Protein AF-L1JWF7-F1 (afdb_monomer_lite)

Foldseek 3Di:
DVVVVVVLVVVVVVLVVVVVVVVVVVVVVVVVVVVPPPPPPVVVVVVVVVVVVPDDDDDDDDDDDDDDDDDDDDDDDDDDDDDDDDDDDDDDPPPPPDPPPVPPPPPDPVVLVVVLVVLVVVCPDVVNVVVLVVLLVVLVVLLVVLVVLVVVVVVVVVVVVVVPPDCPPPPVPVVVVVSVVVNVVSLVSNLSSLVVQLSSLVSVCSSQDPVRQVVPVLSVVLNVLSVVLNVLSVVCVPPPDPSVVVSSVSSVVNSVSVVVVVVVPDPVCVVVPPPPPDDD

Organism: Guillardia theta (strain CCMP2712) (NCBI:txid905079)

Radius of gyration: 30.44 Å; chains: 1; bounding box: 76×66×96 Å

Secondary structure (DSSP, 8-state):
-HHHHHHHHHHHHHHHHHHHHHHHHHHHHHHHHHHHHTTTHHHHHHHHHHHGGGPPPPPPPPPPPPP----------------------------------TT---TTHHHHHHHHHHHHHHHTSHHHHHHHHHHHHHHHHHHHHHHHHHHHHHHHHHHHHHTTT---GGGHHHHHHHHHHHHHHHHHHHHHHHHHHHHHHHHHHHHH-HHHHTT-HHHHHHHHHHHHHHHHHHHHTT--SHHHHHHHHHHHHHHHHHHHHHHHT-TTTHHHHS------

InterPro domains:
  IPR027359 Voltage-dependent channel domain superfamily [G3DSA:1.20.120.350] (167-259)
  IPR031846 Voltage-gated hydrogen channel 1 [PTHR46480] (82-261)

Structure (mmCIF, N/CA/C/O backbone):
data_AF-L1JWF7-F1
#
_entry.id   AF-L1JWF7-F1
#
loop_
_atom_site.group_PDB
_atom_site.id
_atom_site.type_symbol
_atom_site.label_atom_id
_atom_site.label_alt_id
_atom_site.label_comp_id
_atom_site.label_asym_id
_atom_site.label_entity_id
_atom_site.label_seq_id
_atom_site.pdbx_PDB_ins_code
_atom_site.Cartn_x
_atom_site.Cartn_y
_atom_site.Cartn_z
_atom_site.occupancy
_atom_site.B_iso_or_equiv
_atom_site.auth_seq_id
_atom_site.auth_comp_id
_atom_site.auth_asym_id
_atom_site.auth_atom_id
_atom_site.pdbx_PDB_model_num
ATOM 1 N N . MET A 1 1 ? 3.263 -1.648 31.139 1.00 43.94 1 MET A N 1
ATOM 2 C CA . MET A 1 1 ? 2.833 -1.312 29.758 1.00 43.94 1 MET A CA 1
ATOM 3 C C . MET A 1 1 ? 3.264 0.076 29.246 1.00 43.94 1 MET A C 1
ATOM 5 O O . MET A 1 1 ? 3.043 0.331 28.074 1.00 43.94 1 MET A O 1
ATOM 9 N N . ARG A 1 2 ? 3.943 0.961 30.011 1.00 39.91 2 ARG A N 1
ATOM 10 C CA . ARG A 1 2 ? 4.464 2.238 29.442 1.00 39.91 2 ARG A CA 1
ATOM 11 C C . ARG A 1 2 ? 5.401 2.031 28.234 1.00 39.91 2 ARG A C 1
ATOM 13 O O . ARG A 1 2 ? 5.436 2.877 27.350 1.00 39.91 2 ARG A O 1
ATOM 20 N N . GLY A 1 3 ? 6.109 0.897 28.186 1.00 41.75 3 GLY A N 1
ATOM 21 C CA . GLY A 1 3 ? 6.955 0.508 27.057 1.00 41.75 3 GLY A CA 1
ATOM 22 C C . GLY A 1 3 ? 6.199 0.366 25.734 1.00 41.75 3 GLY A C 1
ATOM 23 O O . GLY A 1 3 ? 6.624 0.964 24.761 1.00 41.75 3 GLY A O 1
ATOM 24 N N . THR A 1 4 ? 5.058 -0.332 25.676 1.00 39.94 4 THR A N 1
ATOM 25 C CA . THR A 1 4 ? 4.381 -0.607 24.390 1.00 39.94 4 THR A CA 1
ATOM 26 C C . THR A 1 4 ? 3.810 0.650 23.737 1.00 39.94 4 THR A C 1
ATOM 28 O O . THR A 1 4 ? 3.911 0.794 22.527 1.00 39.94 4 THR A O 1
ATOM 31 N N . ALA A 1 5 ? 3.283 1.595 24.523 1.00 44.62 5 ALA A N 1
ATOM 32 C CA . ALA A 1 5 ? 2.841 2.891 24.002 1.00 44.62 5 ALA A CA 1
ATOM 33 C C . ALA A 1 5 ? 4.018 3.750 23.500 1.00 44.62 5 ALA A C 1
ATOM 35 O O . ALA A 1 5 ? 3.899 4.411 22.473 1.00 44.62 5 ALA A O 1
ATOM 36 N N . ARG A 1 6 ? 5.173 3.701 24.184 1.00 58.19 6 ARG A N 1
ATOM 37 C CA . ARG A 1 6 ? 6.406 4.351 23.712 1.00 58.19 6 ARG A CA 1
ATOM 38 C C . ARG A 1 6 ? 6.950 3.692 22.447 1.00 58.19 6 ARG A C 1
ATOM 40 O O . ARG A 1 6 ? 7.299 4.415 21.533 1.00 58.19 6 ARG A O 1
ATOM 47 N N . VAL A 1 7 ? 6.964 2.361 22.363 1.00 51.66 7 VAL A N 1
ATOM 48 C CA . VAL A 1 7 ? 7.371 1.624 21.154 1.00 51.66 7 VAL A CA 1
ATOM 49 C C . VAL A 1 7 ? 6.467 1.987 19.978 1.00 51.66 7 VAL A C 1
ATOM 51 O O . VAL A 1 7 ? 6.989 2.389 18.951 1.00 51.66 7 VAL A O 1
ATOM 54 N N . LEU A 1 8 ? 5.135 1.967 20.129 1.00 49.09 8 LEU A N 1
ATOM 55 C CA . LEU A 1 8 ? 4.234 2.347 19.031 1.00 49.09 8 LEU A CA 1
ATOM 56 C C . LEU A 1 8 ? 4.433 3.811 18.597 1.00 49.09 8 LEU A C 1
ATOM 58 O O . LEU A 1 8 ? 4.456 4.100 17.407 1.00 49.09 8 LEU A O 1
ATOM 62 N N . SER A 1 9 ? 4.622 4.724 19.558 1.00 63.91 9 SER A N 1
ATOM 63 C CA . SER A 1 9 ? 4.911 6.136 19.277 1.00 63.91 9 SER A CA 1
ATOM 64 C C . SER A 1 9 ? 6.268 6.340 18.602 1.00 63.91 9 SER A C 1
ATOM 66 O O . SER A 1 9 ? 6.383 7.217 17.756 1.00 63.91 9 SER A O 1
ATOM 68 N N . LEU A 1 10 ? 7.287 5.557 18.966 1.00 57.91 10 LEU A N 1
ATOM 69 C CA . LEU A 1 10 ? 8.616 5.606 18.358 1.00 57.91 10 LEU A CA 1
ATOM 70 C C . LEU A 1 10 ? 8.620 4.972 16.964 1.00 57.91 10 LEU A C 1
ATOM 72 O O . LEU A 1 10 ? 9.282 5.512 16.092 1.00 57.91 10 LEU A O 1
ATOM 76 N N . CYS A 1 11 ? 7.847 3.908 16.725 1.00 50.97 11 CYS A N 1
ATOM 77 C CA . CYS A 1 11 ? 7.652 3.332 15.391 1.00 50.97 11 CYS A CA 1
ATOM 78 C C . CYS A 1 11 ? 6.893 4.289 14.459 1.00 50.97 11 CYS A C 1
ATOM 80 O O . CYS A 1 11 ? 7.277 4.451 13.305 1.00 50.97 11 CYS A O 1
ATOM 82 N N . LEU A 1 12 ? 5.847 4.960 14.958 1.00 55.41 12 LEU A N 1
ATOM 83 C CA . LEU A 1 12 ? 5.154 6.013 14.211 1.00 55.41 12 LEU A CA 1
ATOM 84 C C . LEU A 1 12 ? 6.094 7.183 13.899 1.00 55.41 12 LEU A C 1
ATOM 86 O O . LEU A 1 12 ? 6.175 7.597 12.749 1.00 55.41 12 LEU A O 1
ATOM 90 N N . LEU A 1 13 ? 6.854 7.672 14.885 1.00 62.38 13 LEU A N 1
ATOM 91 C CA . LEU A 1 13 ? 7.842 8.731 14.662 1.00 62.38 13 LEU A CA 1
ATOM 92 C C . LEU A 1 13 ? 8.957 8.298 13.701 1.00 62.38 13 LEU A C 1
ATOM 94 O O . LEU A 1 13 ? 9.322 9.087 12.841 1.00 62.38 13 LEU A O 1
ATOM 98 N N . SER A 1 14 ? 9.466 7.064 13.781 1.00 58.69 14 SER A N 1
ATOM 99 C CA . SER A 1 14 ? 10.490 6.586 12.846 1.00 58.69 14 SER A CA 1
ATOM 100 C C . SER A 1 14 ? 9.952 6.456 11.423 1.00 58.69 14 SER A C 1
ATOM 102 O O . SER A 1 14 ? 10.661 6.802 10.492 1.00 58.69 14 SER A O 1
ATOM 104 N N . LEU A 1 15 ? 8.704 6.012 11.235 1.00 52.34 15 LEU A N 1
ATOM 105 C CA . LEU A 1 15 ? 8.092 5.921 9.903 1.00 52.34 15 LEU A CA 1
ATOM 106 C C . LEU A 1 15 ? 7.762 7.299 9.318 1.00 52.34 15 LEU A C 1
ATOM 108 O O . LEU A 1 15 ? 7.975 7.512 8.127 1.00 52.34 15 LEU A O 1
ATOM 112 N N . ILE A 1 16 ? 7.319 8.251 10.147 1.00 63.31 16 ILE A N 1
ATOM 113 C CA . ILE A 1 16 ? 7.159 9.657 9.747 1.00 63.31 16 ILE A CA 1
ATOM 114 C C . ILE A 1 16 ? 8.518 10.248 9.348 1.00 63.31 16 ILE A C 1
ATOM 116 O O . ILE A 1 16 ? 8.624 10.837 8.280 1.00 63.31 16 ILE A O 1
ATOM 120 N N . LEU A 1 17 ? 9.571 10.040 10.147 1.00 62.03 17 LEU A N 1
ATOM 121 C CA . LEU A 1 17 ? 10.921 10.532 9.845 1.00 62.03 17 LEU A CA 1
ATOM 122 C C . LEU A 1 17 ? 11.512 9.897 8.580 1.00 62.03 17 LEU A C 1
ATOM 124 O O . LEU A 1 17 ? 12.101 10.616 7.782 1.00 62.03 17 LEU A O 1
ATOM 128 N N . ILE A 1 18 ? 11.314 8.593 8.358 1.00 58.50 18 ILE A N 1
ATOM 129 C CA . ILE A 1 18 ? 11.706 7.920 7.108 1.00 58.50 18 ILE A CA 1
ATOM 130 C C . ILE A 1 18 ? 10.958 8.542 5.922 1.00 58.50 18 ILE A C 1
ATOM 132 O O . ILE A 1 18 ? 11.598 8.944 4.958 1.00 58.50 18 ILE A O 1
ATOM 136 N N . SER A 1 19 ? 9.633 8.707 6.025 1.00 55.38 19 SER A N 1
ATOM 137 C CA . SER A 1 19 ? 8.806 9.285 4.952 1.00 55.38 19 SER A CA 1
ATOM 138 C C . SER A 1 19 ? 9.179 10.740 4.633 1.00 55.38 19 SER A C 1
ATOM 140 O O . SER A 1 19 ? 9.199 11.131 3.467 1.00 55.38 19 SER A O 1
ATOM 142 N N . CYS A 1 20 ? 9.504 11.543 5.653 1.00 58.28 20 CYS A N 1
ATOM 143 C CA . CYS A 1 20 ? 10.007 12.906 5.476 1.00 58.28 20 CYS A CA 1
ATOM 144 C C . CYS A 1 20 ? 11.398 12.914 4.827 1.00 58.28 20 CYS A C 1
ATOM 146 O O . CYS A 1 20 ? 11.592 13.641 3.860 1.00 58.28 20 CYS A O 1
ATOM 148 N N . SER A 1 21 ? 12.326 12.072 5.295 1.00 65.31 21 SER A N 1
ATOM 149 C CA . SER A 1 21 ? 13.682 11.970 4.736 1.00 65.31 21 SER A CA 1
ATOM 150 C C . SER A 1 21 ? 13.656 11.594 3.251 1.00 65.31 21 SER A C 1
ATOM 152 O O . SER A 1 21 ? 14.343 12.222 2.451 1.00 65.31 21 SER A O 1
ATOM 154 N N . THR A 1 22 ? 12.811 10.633 2.857 1.00 53.03 22 THR A N 1
ATOM 155 C CA . THR A 1 22 ? 12.650 10.261 1.441 1.00 53.03 22 THR A CA 1
ATOM 156 C C . THR A 1 22 ? 12.000 11.369 0.611 1.00 53.03 22 THR A C 1
ATOM 158 O O . THR A 1 22 ? 12.354 11.547 -0.549 1.00 53.03 22 THR A O 1
ATOM 161 N N . ALA A 1 23 ? 11.072 12.150 1.179 1.00 56.91 23 ALA A N 1
ATOM 162 C CA . ALA A 1 23 ? 10.469 13.283 0.471 1.00 56.91 23 ALA A CA 1
ATOM 163 C C . ALA A 1 23 ? 11.475 14.429 0.237 1.00 56.91 23 ALA A C 1
ATOM 165 O O . ALA A 1 23 ? 11.420 15.099 -0.794 1.00 56.91 23 ALA A O 1
ATOM 166 N N . GLU A 1 24 ? 12.408 14.634 1.170 1.00 71.25 24 GLU A N 1
ATOM 167 C CA . GLU A 1 24 ? 13.463 15.648 1.078 1.00 71.25 24 GLU A CA 1
ATOM 168 C C . GLU A 1 24 ? 14.518 15.277 0.016 1.00 71.25 24 GLU A C 1
ATOM 170 O O . GLU A 1 24 ? 14.863 16.113 -0.823 1.00 71.25 24 GLU A O 1
ATOM 175 N N . GLU A 1 25 ? 14.933 14.004 -0.053 1.00 60.75 25 GLU A N 1
ATOM 176 C CA . GLU A 1 25 ? 15.782 13.493 -1.145 1.00 60.75 25 GLU A CA 1
ATOM 177 C C . GLU A 1 25 ? 15.099 13.588 -2.523 1.00 60.75 25 GLU A C 1
ATOM 179 O O . GLU A 1 25 ? 15.752 13.945 -3.507 1.00 60.75 25 GLU A O 1
ATOM 184 N N . VAL A 1 26 ? 13.787 13.326 -2.613 1.00 55.25 26 VAL A N 1
ATOM 185 C CA . VAL A 1 26 ? 13.028 13.435 -3.876 1.00 55.25 26 VAL A CA 1
ATOM 186 C C . VAL A 1 26 ? 12.952 14.875 -4.387 1.00 55.25 26 VAL A C 1
ATOM 188 O O . VAL A 1 26 ? 13.157 15.106 -5.581 1.00 55.25 26 VAL A O 1
ATOM 191 N N . ASN A 1 27 ? 12.732 15.853 -3.504 1.00 69.69 27 ASN A N 1
ATOM 192 C CA . ASN A 1 27 ? 12.769 17.267 -3.888 1.00 69.69 27 ASN A CA 1
ATOM 193 C C . ASN A 1 27 ? 14.155 17.668 -4.424 1.00 69.69 27 ASN A C 1
ATOM 195 O O . ASN A 1 27 ? 14.249 18.269 -5.495 1.00 69.69 27 ASN A O 1
ATOM 199 N N . HIS A 1 28 ? 15.232 17.293 -3.724 1.00 71.88 28 HIS A N 1
ATOM 200 C CA . HIS A 1 28 ? 16.592 17.628 -4.154 1.00 71.88 28 HIS A CA 1
ATOM 201 C C . HIS A 1 28 ? 17.005 16.954 -5.470 1.00 71.88 28 HIS A C 1
ATOM 203 O O . HIS A 1 28 ? 17.717 17.576 -6.260 1.00 71.88 28 HIS A O 1
ATOM 209 N N . ALA A 1 29 ? 16.544 15.730 -5.744 1.00 57.88 29 ALA A N 1
ATOM 210 C CA . ALA A 1 29 ? 16.777 15.072 -7.029 1.00 57.88 29 ALA A CA 1
ATOM 211 C C . ALA A 1 29 ? 16.065 15.799 -8.188 1.00 57.88 29 ALA A C 1
ATOM 213 O O . ALA A 1 29 ? 16.676 16.046 -9.230 1.00 57.88 29 ALA A O 1
ATOM 214 N N . SER A 1 30 ? 14.804 16.205 -7.990 1.00 62.25 30 SER A N 1
ATOM 215 C CA . SER A 1 30 ? 14.023 16.926 -9.007 1.00 62.25 30 SER A CA 1
ATOM 216 C C . SER A 1 30 ? 14.662 18.270 -9.384 1.00 62.25 30 SER A C 1
ATOM 218 O O . SER A 1 30 ? 14.802 18.584 -10.568 1.00 62.25 30 SER A O 1
ATOM 220 N N . GLU A 1 31 ? 15.121 19.036 -8.386 1.00 69.81 31 GLU A N 1
ATOM 221 C CA . GLU A 1 31 ? 15.720 20.367 -8.579 1.00 69.81 31 GLU A CA 1
ATOM 222 C C . GLU A 1 31 ? 17.103 20.335 -9.268 1.00 69.81 31 GLU A C 1
ATOM 224 O O . GLU A 1 31 ? 17.614 21.378 -9.695 1.00 69.81 31 GLU A O 1
ATOM 229 N N . GLN A 1 32 ? 17.728 19.154 -9.372 1.00 63.00 32 GLN A N 1
ATOM 230 C CA . GLN A 1 32 ? 18.953 18.939 -10.149 1.00 63.00 32 GLN A CA 1
ATOM 231 C C . GLN A 1 32 ? 18.662 18.550 -11.602 1.00 63.00 32 GLN A C 1
ATOM 233 O O . GLN A 1 32 ? 19.356 19.031 -12.494 1.00 63.00 32 GLN A O 1
ATOM 238 N N . THR A 1 33 ? 17.632 17.738 -11.867 1.00 59.31 33 THR A N 1
ATOM 239 C CA . THR A 1 33 ? 17.278 17.351 -13.246 1.00 59.31 33 THR A CA 1
ATOM 240 C C . THR A 1 33 ? 16.744 18.513 -14.086 1.00 59.31 33 THR A C 1
ATOM 242 O O . THR A 1 33 ? 17.041 18.584 -15.276 1.00 59.31 33 THR A O 1
ATOM 245 N N . GLU A 1 34 ? 16.012 19.453 -13.481 1.00 58.88 34 GLU A N 1
ATOM 246 C CA . GLU A 1 34 ? 15.436 20.605 -14.192 1.00 58.88 34 GLU A CA 1
ATOM 247 C C . GLU A 1 34 ? 16.526 21.523 -14.781 1.00 58.88 34 GLU A C 1
ATOM 249 O O . GLU A 1 34 ? 16.461 21.916 -15.942 1.00 58.88 34 GLU A O 1
ATOM 254 N N . LYS A 1 35 ? 17.608 21.768 -14.030 1.00 59.44 35 LYS A N 1
ATOM 255 C CA . LYS A 1 35 ? 18.697 22.698 -14.400 1.00 59.44 35 LYS A CA 1
ATOM 256 C C . LYS A 1 35 ? 19.653 22.184 -15.488 1.00 59.44 35 LYS A C 1
ATOM 258 O O . LYS A 1 35 ? 20.620 22.872 -15.812 1.00 59.44 35 LYS A O 1
ATOM 263 N N . VAL A 1 36 ? 19.423 20.986 -16.028 1.00 57.00 36 VAL A N 1
ATOM 264 C CA . VAL A 1 36 ? 20.292 20.339 -17.033 1.00 57.00 36 VAL A CA 1
ATOM 265 C C . VAL A 1 36 ? 19.612 20.223 -18.409 1.00 57.00 36 VAL A C 1
ATOM 267 O O . VAL A 1 36 ? 20.297 20.018 -19.409 1.00 57.00 36 VAL A O 1
ATOM 270 N N . ALA A 1 37 ? 18.287 20.389 -18.494 1.00 53.47 37 ALA A N 1
ATOM 271 C CA . ALA A 1 37 ? 17.521 20.100 -19.710 1.00 53.47 37 ALA A CA 1
ATOM 272 C C . ALA A 1 37 ? 17.653 21.159 -20.829 1.00 53.47 37 ALA A C 1
ATOM 274 O O . ALA A 1 37 ? 17.759 20.800 -22.005 1.00 53.47 37 ALA A O 1
ATOM 275 N N . ASP A 1 38 ? 17.664 22.450 -20.480 1.00 52.62 38 ASP A N 1
ATOM 276 C CA . ASP A 1 38 ? 17.443 23.547 -21.439 1.00 52.62 38 ASP A CA 1
ATOM 277 C C . ASP A 1 38 ? 18.443 23.679 -22.617 1.00 52.62 38 ASP A C 1
ATOM 279 O O . ASP A 1 38 ? 17.990 23.930 -23.735 1.00 52.62 38 ASP A O 1
ATOM 283 N N . PRO A 1 39 ? 19.778 23.518 -22.470 1.00 55.38 39 PRO A N 1
ATOM 284 C CA . PRO A 1 39 ? 20.716 23.885 -23.543 1.00 55.38 39 PRO A CA 1
ATOM 285 C C . PRO A 1 39 ? 20.895 22.819 -24.641 1.00 55.38 39 PRO A C 1
ATOM 287 O O . PRO A 1 39 ? 21.552 23.078 -25.653 1.00 55.38 39 PRO A O 1
ATOM 290 N N . VAL A 1 40 ? 20.368 21.603 -24.453 1.00 54.81 40 VAL A N 1
ATOM 291 C CA . VAL A 1 40 ? 20.637 20.468 -25.359 1.00 54.81 40 VAL A CA 1
ATOM 292 C C . VAL A 1 40 ? 19.625 20.396 -26.506 1.00 54.81 40 VAL A C 1
ATOM 294 O O . VAL A 1 40 ? 19.990 20.067 -27.636 1.00 54.81 40 VAL A O 1
ATOM 297 N N . HIS A 1 41 ? 18.357 20.723 -26.242 1.00 53.69 41 HIS A N 1
ATOM 298 C CA . HIS A 1 41 ? 17.255 20.356 -27.135 1.00 53.69 41 HIS A CA 1
ATOM 299 C C . HIS A 1 41 ? 17.222 21.140 -28.465 1.00 53.69 41 HIS A C 1
ATOM 301 O O . HIS A 1 41 ? 16.721 20.620 -29.463 1.00 53.69 41 HIS A O 1
ATOM 307 N N . GLU A 1 42 ? 17.786 22.353 -28.511 1.00 55.31 42 GLU A N 1
ATOM 308 C CA . GLU A 1 42 ? 17.820 23.196 -29.722 1.00 55.31 42 GLU A CA 1
ATOM 309 C C . GLU A 1 42 ? 18.866 22.723 -30.754 1.00 55.31 42 GLU A C 1
ATOM 311 O O . GLU A 1 42 ? 18.657 22.840 -31.963 1.00 55.31 42 GLU A O 1
ATOM 316 N N . ASN A 1 43 ? 19.982 22.137 -30.303 1.00 56.22 43 ASN A N 1
ATOM 317 C CA . ASN A 1 43 ? 21.081 21.737 -31.190 1.00 56.22 43 ASN A CA 1
ATOM 318 C C . ASN A 1 43 ? 20.827 20.409 -31.924 1.00 56.22 43 ASN A C 1
ATOM 320 O O . ASN A 1 43 ? 21.337 20.217 -33.026 1.00 56.22 43 ASN A O 1
ATOM 324 N N . VAL A 1 44 ? 20.034 19.499 -31.345 1.00 58.12 44 VAL A N 1
ATOM 325 C CA . VAL A 1 44 ? 19.757 18.179 -31.947 1.00 58.12 44 VAL A CA 1
ATOM 326 C C . VAL A 1 44 ? 18.865 18.305 -33.186 1.00 58.12 44 VAL A C 1
ATOM 328 O O . VAL A 1 44 ? 19.201 17.765 -34.239 1.00 58.12 44 VAL A O 1
ATOM 331 N N . VAL A 1 45 ? 17.779 19.085 -33.090 1.00 59.03 45 VAL A N 1
ATOM 332 C CA . VAL A 1 45 ? 16.800 19.284 -34.180 1.00 59.03 45 VAL A CA 1
ATOM 333 C C . VAL A 1 45 ? 17.480 19.785 -35.460 1.00 59.03 45 VAL A C 1
ATOM 335 O O . VAL A 1 45 ? 17.171 19.326 -36.558 1.00 59.03 45 VAL A O 1
ATOM 338 N N . ARG A 1 46 ? 18.474 20.671 -35.316 1.00 58.34 46 ARG A N 1
ATOM 339 C CA . ARG A 1 46 ? 19.199 21.290 -36.434 1.00 58.34 46 ARG A CA 1
ATOM 340 C C . ARG A 1 46 ? 20.056 20.315 -37.252 1.00 58.34 46 ARG A C 1
ATOM 342 O O . ARG A 1 46 ? 20.384 20.631 -38.390 1.00 58.34 46 ARG A O 1
ATOM 349 N N . HIS A 1 47 ? 20.422 19.155 -36.697 1.00 57.91 47 HIS A N 1
ATOM 350 C CA . HIS A 1 47 ? 21.270 18.161 -37.369 1.00 57.91 47 HIS A CA 1
ATOM 351 C C . HIS A 1 47 ? 20.511 16.964 -37.963 1.00 57.91 47 HIS A C 1
ATOM 353 O O . HIS A 1 47 ? 21.090 16.238 -38.774 1.00 57.91 47 HIS A O 1
ATOM 359 N N . GLU A 1 48 ? 19.238 16.741 -37.617 1.00 57.81 48 GLU A N 1
ATOM 360 C CA . GLU A 1 48 ? 18.420 15.744 -38.326 1.00 57.81 48 GLU A CA 1
ATOM 361 C C . GLU A 1 48 ? 17.958 16.255 -39.695 1.00 57.81 48 GLU A C 1
ATOM 363 O O . GLU A 1 48 ? 18.050 15.518 -40.677 1.00 57.81 48 GLU A O 1
ATOM 368 N N . GLU A 1 49 ? 17.552 17.526 -39.797 1.00 59.25 49 GLU A N 1
ATOM 369 C CA . GLU A 1 49 ? 17.050 18.120 -41.047 1.00 59.25 49 GLU A CA 1
ATOM 370 C C . GLU A 1 49 ? 18.089 18.061 -42.189 1.00 59.25 49 GLU A C 1
ATOM 372 O O . GLU A 1 49 ? 17.754 17.760 -43.336 1.00 59.25 49 GLU A O 1
ATOM 377 N N . GLU A 1 50 ? 19.374 18.236 -41.864 1.00 59.81 50 GLU A N 1
ATOM 378 C CA . GLU A 1 50 ? 20.491 18.152 -42.817 1.00 59.81 50 GLU A CA 1
ATOM 379 C C . GLU A 1 50 ? 20.759 16.712 -43.310 1.00 59.81 50 GLU A C 1
ATOM 381 O O . GLU A 1 50 ? 21.193 16.506 -44.446 1.00 59.81 50 GLU A O 1
ATOM 386 N N . ARG A 1 51 ? 20.457 15.684 -42.499 1.00 57.06 51 ARG A N 1
ATOM 387 C CA . ARG A 1 51 ? 20.680 14.271 -42.866 1.00 57.06 51 ARG A CA 1
ATOM 388 C C . ARG A 1 51 ? 19.638 13.721 -43.835 1.00 57.06 51 ARG A C 1
ATOM 390 O O . ARG A 1 51 ? 19.973 12.851 -44.640 1.00 57.06 51 ARG A O 1
ATOM 397 N N . VAL A 1 52 ? 18.406 14.234 -43.801 1.00 60.06 52 VAL A N 1
ATOM 398 C CA . VAL A 1 52 ? 17.308 13.775 -44.675 1.00 60.06 52 VAL A CA 1
ATOM 399 C C . VAL A 1 52 ? 17.633 13.977 -46.165 1.00 60.06 52 VAL A C 1
ATOM 401 O O . VAL A 1 52 ? 17.166 13.212 -47.006 1.00 60.06 52 VAL A O 1
ATOM 404 N N . GLN A 1 53 ? 18.485 14.948 -46.513 1.00 60.31 53 GLN A N 1
ATOM 405 C CA . GLN A 1 53 ? 18.823 15.265 -47.908 1.00 60.31 53 GLN A CA 1
ATOM 406 C C . GLN A 1 53 ? 19.942 14.400 -48.525 1.00 60.31 53 GLN A C 1
ATOM 408 O O . GLN A 1 53 ? 20.199 14.528 -49.720 1.00 60.31 53 GLN A O 1
ATOM 413 N N . GLN A 1 54 ? 20.607 13.521 -47.760 1.00 62.59 54 GLN A N 1
ATOM 414 C CA . GLN A 1 54 ? 21.760 12.735 -48.247 1.00 62.59 54 GLN A CA 1
ATOM 415 C C . GLN A 1 54 ? 21.562 11.208 -48.222 1.00 62.59 54 GLN A C 1
ATOM 417 O O . GLN A 1 54 ? 22.519 10.461 -48.424 1.00 62.59 54 GLN A O 1
ATOM 422 N N . GLN A 1 55 ? 20.345 10.710 -47.985 1.00 61.59 55 GLN A N 1
ATOM 423 C CA . GLN A 1 55 ? 20.112 9.267 -47.897 1.00 61.59 55 GLN A CA 1
ATOM 424 C C . GLN A 1 55 ? 20.068 8.606 -49.298 1.00 61.59 55 GLN A C 1
ATOM 426 O O . GLN A 1 55 ? 19.195 8.943 -50.101 1.00 61.59 55 GLN A O 1
ATOM 431 N N . PRO A 1 56 ? 20.979 7.662 -49.624 1.00 75.44 56 PRO A N 1
ATOM 432 C CA . PRO A 1 56 ? 20.961 6.955 -50.906 1.00 75.44 56 PRO A CA 1
ATOM 433 C C . PRO A 1 56 ? 19.763 5.990 -51.004 1.00 75.44 56 PRO A C 1
ATOM 435 O O . PRO A 1 56 ? 19.224 5.575 -49.973 1.00 75.44 56 PRO A O 1
ATOM 438 N N . PRO A 1 57 ? 19.346 5.593 -52.225 1.00 78.06 57 PRO A N 1
ATOM 439 C CA . PRO A 1 57 ? 18.206 4.698 -52.413 1.00 78.06 57 PRO A CA 1
ATOM 440 C C . PRO A 1 57 ? 18.424 3.339 -51.718 1.00 78.06 57 PRO A C 1
ATOM 442 O O . PRO A 1 57 ? 19.541 2.813 -51.739 1.00 78.06 57 PRO A O 1
ATOM 445 N N . PRO A 1 58 ? 17.374 2.749 -51.114 1.00 77.75 58 PRO A N 1
ATOM 446 C CA . PRO A 1 58 ? 17.500 1.510 -50.357 1.00 77.75 58 PRO A CA 1
ATOM 447 C C . PRO A 1 58 ? 17.879 0.323 -51.263 1.00 77.75 58 PRO A C 1
ATOM 449 O O . PRO A 1 58 ? 17.375 0.222 -52.387 1.00 77.75 58 PRO A O 1
ATOM 452 N N . PRO A 1 59 ? 18.738 -0.602 -50.791 1.00 78.94 59 PRO A N 1
ATOM 453 C CA . PRO A 1 59 ? 19.094 -1.801 -51.542 1.00 78.94 59 PRO A CA 1
ATOM 454 C C . PRO A 1 59 ? 17.895 -2.761 -51.682 1.00 78.94 59 PRO A C 1
ATOM 456 O O . PRO A 1 59 ? 16.995 -2.754 -50.837 1.00 78.94 59 PRO A O 1
ATOM 459 N N . PRO A 1 60 ? 17.874 -3.618 -52.722 1.00 79.69 60 PRO A N 1
ATOM 460 C CA . PRO A 1 60 ? 16.817 -4.609 -52.904 1.00 79.69 60 PRO A CA 1
ATOM 461 C C . PRO A 1 60 ? 16.798 -5.641 -51.757 1.00 79.69 60 PRO A C 1
ATOM 463 O O . PRO A 1 60 ? 17.852 -5.959 -51.199 1.00 79.69 60 PRO A O 1
ATOM 466 N N . PRO A 1 61 ? 15.620 -6.191 -51.406 1.00 76.00 61 PRO A N 1
ATOM 467 C CA . PRO A 1 61 ? 15.483 -7.113 -50.282 1.00 76.00 61 PRO A CA 1
ATOM 468 C C . PRO A 1 61 ? 16.208 -8.450 -50.539 1.00 76.00 61 PRO A C 1
ATOM 470 O O . PRO A 1 61 ? 16.130 -8.982 -51.650 1.00 76.00 61 PRO A O 1
ATOM 473 N N . PRO A 1 62 ? 16.883 -9.030 -49.527 1.00 73.69 62 PRO A N 1
ATOM 474 C CA . PRO A 1 62 ? 17.539 -10.327 -49.655 1.00 73.69 62 PRO A CA 1
ATOM 475 C C . PRO A 1 62 ? 16.526 -11.481 -49.717 1.00 73.69 62 PRO A C 1
ATOM 477 O O . PRO A 1 62 ? 15.489 -11.462 -49.053 1.00 73.69 62 PRO A O 1
ATOM 480 N N . SER A 1 63 ? 16.856 -12.515 -50.493 1.00 70.12 63 SER A N 1
ATOM 481 C CA . SER A 1 63 ? 16.047 -13.733 -50.630 1.00 70.12 63 SER A CA 1
ATOM 482 C C . SER A 1 63 ? 15.915 -14.504 -49.303 1.00 70.12 63 SER A C 1
ATOM 484 O O . SER A 1 63 ? 16.880 -14.557 -48.536 1.00 70.12 63 SER A O 1
ATOM 486 N N . PRO A 1 64 ? 14.767 -15.158 -49.033 1.00 65.50 64 PRO A N 1
ATOM 487 C CA . PRO A 1 64 ? 14.561 -15.906 -47.795 1.00 65.50 64 PRO A CA 1
ATOM 488 C C . PRO A 1 64 ? 15.457 -17.161 -47.719 1.00 65.50 64 PRO A C 1
ATOM 490 O O . PRO A 1 64 ? 15.590 -17.874 -48.718 1.00 65.50 64 PRO A O 1
ATOM 493 N N . PRO A 1 65 ? 16.050 -17.472 -46.550 1.00 64.62 65 PRO A N 1
ATOM 494 C CA . PRO A 1 65 ? 16.842 -18.684 -46.358 1.00 64.62 65 PRO A CA 1
ATOM 495 C C . PRO A 1 65 ? 15.964 -19.945 -46.296 1.00 64.62 65 PRO A C 1
ATOM 497 O O . PRO A 1 65 ? 14.826 -19.918 -45.827 1.00 64.62 65 PRO A O 1
ATOM 500 N N . VAL A 1 66 ? 16.521 -21.070 -46.747 1.00 6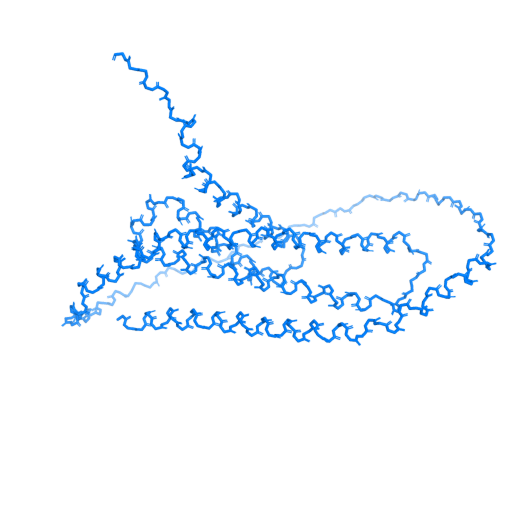0.41 66 VAL A N 1
ATOM 501 C CA . VAL A 1 66 ? 15.869 -22.389 -46.714 1.00 60.41 66 VAL A CA 1
ATOM 502 C C . VAL A 1 66 ? 15.825 -22.925 -45.279 1.00 60.41 66 VAL A C 1
ATOM 504 O O . VAL A 1 66 ? 16.810 -22.838 -44.550 1.00 60.41 66 VAL A O 1
ATOM 507 N N . ALA A 1 67 ? 14.693 -23.506 -44.877 1.00 49.38 67 ALA A N 1
ATOM 508 C CA . ALA A 1 67 ? 14.526 -24.097 -43.552 1.00 49.38 67 ALA A CA 1
ATOM 509 C C . ALA A 1 67 ? 15.227 -25.467 -43.442 1.00 49.38 67 ALA A C 1
ATOM 511 O O . ALA A 1 67 ? 14.837 -26.421 -44.117 1.00 49.38 67 ALA A O 1
ATOM 512 N N . GLU A 1 68 ? 16.217 -25.584 -42.553 1.00 51.94 68 GLU A N 1
ATOM 513 C CA . GLU A 1 68 ? 16.815 -26.867 -42.163 1.00 51.94 68 GLU A CA 1
ATOM 514 C C . GLU A 1 68 ? 16.084 -27.426 -40.930 1.00 51.94 68 GLU A C 1
ATOM 516 O O . GLU A 1 68 ? 16.108 -26.834 -39.850 1.00 51.94 68 GLU A O 1
ATOM 521 N N . ALA A 1 69 ? 15.400 -28.562 -41.088 1.00 53.62 69 ALA A N 1
ATOM 522 C CA . ALA A 1 69 ? 14.656 -29.209 -40.008 1.00 53.62 69 ALA A CA 1
ATOM 523 C C . ALA A 1 69 ? 15.559 -30.135 -39.176 1.00 53.62 69 ALA A C 1
ATOM 525 O O . ALA A 1 69 ? 16.320 -30.927 -39.735 1.00 53.62 69 ALA A O 1
ATOM 526 N N . LYS A 1 70 ? 15.440 -30.093 -37.839 1.00 49.56 70 LYS A N 1
ATOM 527 C CA . LYS A 1 70 ? 16.182 -30.996 -36.946 1.00 49.56 70 LYS A CA 1
ATOM 528 C C . LYS A 1 70 ? 15.385 -31.387 -35.700 1.00 49.56 70 LYS A C 1
ATOM 530 O O . LYS A 1 70 ? 14.901 -30.537 -34.963 1.00 49.56 70 LYS A O 1
ATOM 535 N N . GLU A 1 71 ? 15.282 -32.693 -35.483 1.00 47.12 71 GLU A N 1
ATOM 536 C CA . GLU A 1 71 ? 14.478 -33.375 -34.457 1.00 47.12 71 GLU A CA 1
ATOM 537 C C . GLU A 1 71 ? 15.224 -34.683 -34.045 1.00 47.12 71 GLU A C 1
ATOM 539 O O . GLU A 1 71 ? 16.311 -34.936 -34.574 1.00 47.12 71 GLU A O 1
ATOM 544 N N . PRO A 1 72 ? 14.683 -35.571 -33.187 1.00 66.25 72 PRO A N 1
ATOM 545 C CA . PRO A 1 72 ? 14.565 -35.487 -31.723 1.00 66.25 72 PRO A CA 1
ATOM 546 C C . PRO A 1 72 ? 15.525 -36.435 -30.952 1.00 66.25 72 PRO A C 1
ATOM 548 O O . PRO A 1 72 ? 15.971 -37.440 -31.498 1.00 66.25 72 PRO A O 1
ATOM 551 N N . ALA A 1 73 ? 15.741 -36.195 -29.642 1.00 41.38 73 ALA A N 1
ATOM 552 C CA . ALA A 1 73 ? 16.111 -37.181 -28.587 1.00 41.38 73 ALA A CA 1
ATOM 553 C C . ALA A 1 73 ? 16.457 -36.474 -27.246 1.00 41.38 73 ALA A C 1
ATOM 555 O O . ALA A 1 73 ? 16.849 -35.314 -27.280 1.00 41.38 73 ALA A O 1
ATOM 556 N N . ARG A 1 74 ? 16.469 -37.087 -26.043 1.00 40.25 74 ARG A N 1
ATOM 557 C CA . ARG A 1 74 ? 15.713 -38.205 -25.411 1.00 40.25 74 ARG A CA 1
ATOM 558 C C . ARG A 1 74 ? 16.066 -38.217 -23.884 1.00 40.25 74 ARG A C 1
ATOM 560 O O . ARG A 1 74 ? 17.227 -37.977 -23.570 1.00 40.25 74 ARG A O 1
ATOM 567 N N . PRO A 1 75 ? 15.134 -38.492 -22.940 1.00 61.06 75 PRO A N 1
ATOM 568 C CA . PRO A 1 75 ? 15.399 -38.632 -21.481 1.00 61.06 75 PRO A CA 1
ATOM 569 C C . PRO A 1 75 ? 15.896 -40.061 -21.103 1.00 61.06 75 PRO A C 1
ATOM 571 O O . PRO A 1 75 ? 16.070 -40.861 -22.028 1.00 61.06 75 PRO A O 1
ATOM 574 N N . PRO A 1 76 ? 16.062 -40.480 -19.813 1.00 62.09 76 PRO A N 1
ATOM 575 C CA . PRO A 1 76 ? 15.881 -39.803 -18.511 1.00 62.09 76 PRO A CA 1
ATOM 576 C C . PRO A 1 76 ? 17.249 -39.592 -17.789 1.00 62.09 76 PRO A C 1
ATOM 578 O O . PRO A 1 76 ? 18.036 -38.901 -18.434 1.00 62.09 76 PRO A O 1
ATOM 581 N N . PRO A 1 77 ? 17.632 -40.066 -16.561 1.00 51.44 77 PRO A N 1
ATOM 582 C CA . PRO A 1 77 ? 17.056 -41.028 -15.591 1.00 51.44 77 PRO A CA 1
ATOM 583 C C . PRO A 1 77 ? 16.394 -40.373 -14.340 1.00 51.44 77 PRO A C 1
ATOM 585 O O . PRO A 1 77 ? 16.097 -39.184 -14.333 1.00 51.44 77 PRO A O 1
ATOM 588 N N . GLN A 1 78 ? 16.159 -41.160 -13.276 1.00 45.88 78 GLN A N 1
ATOM 589 C CA . GLN A 1 78 ? 15.724 -40.747 -11.923 1.00 45.88 78 GLN A CA 1
ATOM 590 C C . GLN A 1 78 ? 16.871 -40.915 -10.899 1.00 45.88 78 GLN A C 1
ATOM 592 O O . GLN A 1 78 ? 17.758 -41.740 -11.115 1.00 45.88 78 GLN A O 1
ATOM 597 N N . GLN A 1 79 ? 16.793 -40.268 -9.726 1.00 46.38 79 GLN A N 1
ATOM 598 C CA . GLN A 1 79 ? 17.427 -40.777 -8.495 1.00 46.38 79 GLN A CA 1
ATOM 599 C C . GLN A 1 79 ? 16.503 -40.631 -7.280 1.00 46.38 79 GLN A C 1
ATOM 601 O O . GLN A 1 79 ? 15.851 -39.606 -7.104 1.00 46.38 79 GLN A O 1
ATOM 606 N N . ALA A 1 80 ? 16.488 -41.656 -6.424 1.00 47.31 80 ALA A N 1
ATOM 607 C CA . ALA A 1 80 ? 15.749 -41.684 -5.165 1.00 47.31 80 ALA A CA 1
ATOM 608 C C . ALA A 1 80 ? 16.680 -42.024 -3.989 1.00 47.31 80 ALA A C 1
ATOM 610 O O . ALA A 1 80 ? 17.509 -42.927 -4.095 1.00 47.31 80 ALA A O 1
ATOM 611 N N . LYS A 1 81 ? 16.502 -41.312 -2.870 1.00 50.56 81 LYS A N 1
ATOM 612 C CA . LYS A 1 81 ? 16.962 -41.583 -1.489 1.00 50.56 81 LYS A CA 1
ATOM 613 C C . LYS A 1 81 ? 16.107 -40.660 -0.601 1.00 50.56 81 LYS A C 1
ATOM 615 O O . LYS A 1 81 ? 16.025 -39.482 -0.919 1.00 50.56 81 LYS A O 1
ATOM 620 N N . GLN A 1 82 ? 15.290 -41.096 0.363 1.00 43.81 82 GLN A N 1
ATOM 621 C CA . GLN A 1 82 ? 15.468 -42.042 1.483 1.00 43.81 82 GLN A CA 1
ATOM 622 C C . GLN A 1 82 ? 16.523 -41.624 2.519 1.00 43.81 82 GLN A C 1
ATOM 624 O O . GLN A 1 82 ? 17.577 -41.107 2.156 1.00 43.81 82 GLN A O 1
ATOM 629 N N . ARG A 1 83 ? 16.227 -41.973 3.790 1.00 43.69 83 ARG A N 1
ATOM 630 C CA . ARG A 1 83 ? 16.874 -41.570 5.062 1.00 43.69 83 ARG A CA 1
ATOM 631 C C . ARG A 1 83 ? 16.633 -40.095 5.454 1.00 43.69 83 ARG A C 1
ATOM 633 O O . ARG A 1 83 ? 16.577 -39.239 4.586 1.00 43.69 83 ARG A O 1
ATOM 640 N N . VAL A 1 84 ? 16.449 -39.743 6.736 1.00 49.00 84 VAL A N 1
ATOM 641 C CA . VAL A 1 84 ? 16.631 -40.497 8.006 1.00 49.00 84 VAL A CA 1
ATOM 642 C C . VAL A 1 84 ? 15.393 -40.385 8.921 1.00 49.00 84 VAL A C 1
ATOM 644 O O . VAL A 1 84 ? 14.871 -39.290 9.104 1.00 49.00 84 VAL A O 1
ATOM 647 N N . GLU A 1 85 ? 14.986 -41.485 9.568 1.00 47.88 85 GLU A N 1
ATOM 648 C CA . GLU A 1 85 ? 14.214 -41.449 10.825 1.00 47.88 85 GLU A CA 1
ATOM 649 C C . GLU A 1 85 ? 15.172 -41.339 12.027 1.00 47.88 85 GLU A C 1
ATOM 651 O O . GLU A 1 85 ? 15.893 -42.293 12.295 1.00 47.88 85 GLU A O 1
ATOM 656 N N . GLU A 1 86 ? 15.182 -40.220 12.761 1.00 41.53 86 GLU A N 1
ATOM 657 C CA . GLU A 1 86 ? 15.641 -40.122 14.168 1.00 41.53 86 GLU A CA 1
ATOM 658 C C . GLU A 1 86 ? 15.411 -38.672 14.665 1.00 41.53 86 GLU A C 1
ATOM 660 O O . GLU A 1 86 ? 15.882 -37.733 14.038 1.00 41.53 86 GLU A O 1
ATOM 665 N N . LYS A 1 87 ? 14.683 -38.362 15.748 1.00 43.62 87 LYS A N 1
ATOM 666 C CA . LYS A 1 87 ? 14.863 -38.880 17.110 1.00 43.62 87 LYS A CA 1
ATOM 667 C C . LYS A 1 87 ? 13.594 -38.817 17.963 1.00 43.62 87 LYS A C 1
ATOM 669 O O . LYS A 1 87 ? 12.992 -37.768 18.178 1.00 43.62 87 LYS A O 1
ATOM 674 N N . LYS A 1 88 ? 13.282 -39.971 18.541 1.00 45.09 88 LYS A N 1
ATOM 675 C CA . LYS A 1 88 ? 12.383 -40.173 19.679 1.00 45.09 88 LYS A CA 1
ATOM 676 C C . LYS A 1 88 ? 13.136 -39.861 20.989 1.00 45.09 88 LYS A C 1
ATOM 678 O O . LYS A 1 88 ? 14.341 -40.067 21.053 1.00 45.09 88 LYS A O 1
ATOM 683 N N . ASN A 1 89 ? 12.402 -39.462 22.032 1.00 42.50 89 ASN A N 1
ATOM 684 C CA . ASN A 1 89 ? 12.850 -39.224 23.419 1.00 42.50 89 ASN A CA 1
ATOM 685 C C . ASN A 1 89 ? 13.794 -38.029 23.696 1.00 42.50 89 ASN A C 1
ATOM 687 O O . ASN A 1 89 ? 15.010 -38.158 23.615 1.00 42.50 89 ASN A O 1
ATOM 691 N N . THR A 1 90 ? 13.236 -36.992 24.328 1.00 44.31 90 THR A N 1
ATOM 692 C CA . THR A 1 90 ? 13.726 -36.536 25.648 1.00 44.31 90 THR A CA 1
ATOM 693 C C . THR A 1 90 ? 12.550 -36.052 26.496 1.00 44.31 90 THR A C 1
ATOM 695 O O . THR A 1 90 ? 12.147 -34.894 26.446 1.00 44.31 90 THR A O 1
ATOM 698 N N . SER A 1 91 ? 11.981 -36.962 27.292 1.00 48.53 91 SER A N 1
ATOM 699 C CA . SER A 1 91 ? 11.131 -36.564 28.415 1.00 48.53 91 SER A CA 1
ATOM 700 C C . SER A 1 91 ? 12.032 -36.165 29.579 1.00 48.53 91 SER A C 1
ATOM 702 O O . SER A 1 91 ? 12.752 -37.001 30.122 1.00 48.53 91 SER A O 1
ATOM 704 N N . SER A 1 92 ? 11.993 -34.893 29.959 1.00 45.72 92 SER A N 1
ATOM 705 C CA . SER A 1 92 ? 12.581 -34.397 31.202 1.00 45.72 92 SER A CA 1
ATOM 706 C C . SER A 1 92 ? 11.612 -33.395 31.819 1.00 45.72 92 SER A C 1
ATOM 708 O O . SER A 1 92 ? 11.705 -32.187 31.593 1.00 45.72 92 SER A O 1
ATOM 710 N N . GLU A 1 93 ? 10.638 -33.932 32.555 1.00 46.47 93 GLU A N 1
ATOM 711 C CA . GLU A 1 93 ? 9.566 -33.210 33.245 1.00 46.47 93 GLU A CA 1
ATOM 712 C C . GLU A 1 93 ? 10.124 -32.381 34.417 1.00 46.47 93 GLU A C 1
ATOM 714 O O . GLU A 1 93 ? 9.956 -32.706 35.594 1.00 46.47 93 GLU A O 1
ATOM 719 N N . SER A 1 94 ? 10.840 -31.304 34.090 1.00 45.28 94 SER A N 1
ATOM 720 C CA . SER A 1 94 ? 11.390 -30.383 35.078 1.00 45.28 94 SER A CA 1
ATOM 721 C C . SER A 1 94 ? 10.254 -29.607 35.739 1.00 45.28 94 SER A C 1
ATOM 723 O O . SER A 1 94 ? 9.786 -28.589 35.225 1.00 45.28 94 SER A O 1
ATOM 725 N N . LYS A 1 95 ? 9.810 -30.098 36.901 1.00 47.44 95 LYS A N 1
ATOM 726 C CA . LYS A 1 95 ? 8.871 -29.427 37.813 1.00 47.44 95 LYS A CA 1
ATOM 727 C C . LYS A 1 95 ? 9.528 -28.209 38.485 1.00 47.44 95 LYS A C 1
ATOM 729 O O . LYS A 1 95 ? 9.570 -28.106 39.709 1.00 47.44 95 LYS A O 1
ATOM 734 N N . ALA A 1 96 ? 10.045 -27.282 37.680 1.00 49.56 96 ALA A N 1
ATOM 735 C CA . ALA A 1 96 ? 10.486 -25.974 38.133 1.00 49.56 96 ALA A CA 1
ATOM 736 C C . ALA A 1 96 ? 9.281 -25.243 38.738 1.00 49.56 96 ALA A C 1
ATOM 738 O O . ALA A 1 96 ? 8.307 -24.939 38.046 1.00 49.56 96 ALA A O 1
ATOM 739 N N . SER A 1 97 ? 9.327 -25.007 40.048 1.00 54.06 97 SER A N 1
ATOM 740 C CA . SER A 1 97 ? 8.262 -24.356 40.804 1.00 54.06 97 SER A CA 1
ATOM 741 C C . SER A 1 97 ? 8.018 -22.951 40.255 1.00 54.06 97 SER A C 1
ATOM 743 O O . SER A 1 97 ? 8.827 -22.043 40.441 1.00 54.06 97 SER A O 1
ATOM 745 N N . LEU A 1 98 ? 6.895 -22.783 39.548 1.00 50.28 98 LEU A N 1
ATOM 746 C CA . LEU A 1 98 ? 6.567 -21.542 38.854 1.00 50.28 98 LEU A CA 1
ATOM 747 C C . LEU A 1 98 ? 6.592 -20.370 39.857 1.00 50.28 98 LEU A C 1
ATOM 749 O O . LEU A 1 98 ? 5.799 -20.385 40.808 1.00 50.28 98 LEU A O 1
ATOM 753 N N . PRO A 1 99 ? 7.474 -19.363 39.694 1.00 57.59 99 PRO A N 1
ATOM 754 C CA . PRO A 1 99 ? 7.578 -18.273 40.653 1.00 57.59 99 PRO A CA 1
ATOM 755 C C . PRO A 1 99 ? 6.245 -17.528 40.696 1.00 57.59 99 PRO A C 1
ATOM 757 O O . PRO A 1 99 ? 5.772 -17.003 39.686 1.00 57.59 99 PRO A O 1
ATOM 760 N N . THR A 1 100 ? 5.603 -17.519 41.865 1.00 56.06 100 THR A N 1
ATOM 761 C CA . THR A 1 100 ? 4.268 -16.932 42.003 1.00 56.06 100 THR A CA 1
ATOM 762 C C . THR A 1 100 ? 4.331 -15.426 41.747 1.00 56.06 100 THR A C 1
ATOM 764 O O . THR A 1 100 ? 4.842 -14.667 42.567 1.00 56.06 100 THR A O 1
ATOM 767 N N . LEU A 1 101 ? 3.788 -14.988 40.604 1.00 56.22 101 LEU A N 1
ATOM 768 C CA . LEU A 1 101 ? 3.749 -13.592 40.133 1.00 56.22 101 LEU A CA 1
ATOM 769 C C . LEU A 1 101 ? 2.775 -12.711 40.952 1.00 56.22 101 LEU A C 1
ATOM 771 O O . LEU A 1 101 ? 1.914 -12.013 40.414 1.00 56.22 101 LEU A O 1
ATOM 775 N N . LYS A 1 102 ? 2.929 -12.722 42.281 1.00 54.66 102 LYS A N 1
ATOM 776 C CA . LYS A 1 102 ? 2.161 -11.968 43.287 1.00 54.66 102 LYS A CA 1
ATOM 777 C C . LYS A 1 102 ? 2.514 -10.468 43.328 1.00 54.66 102 LYS A C 1
ATOM 779 O O . LYS A 1 102 ? 2.610 -9.878 44.398 1.00 54.66 102 LYS A O 1
ATOM 784 N N . SER A 1 103 ? 2.684 -9.834 42.170 1.00 58.62 103 SER A N 1
ATOM 785 C CA . SER A 1 103 ? 2.783 -8.368 42.051 1.00 58.62 103 SER A CA 1
ATOM 786 C C . SER A 1 103 ? 2.537 -7.858 40.625 1.00 58.62 103 SER A C 1
ATOM 788 O O . SER A 1 103 ? 3.110 -6.852 40.200 1.00 58.62 103 SER A O 1
ATOM 790 N N . PHE A 1 104 ? 1.632 -8.500 39.871 1.00 59.09 104 PHE A N 1
ATOM 791 C CA . PHE A 1 104 ? 1.086 -7.872 38.664 1.00 59.09 104 PHE A CA 1
ATOM 792 C C . PHE A 1 104 ? 0.263 -6.644 39.082 1.00 59.09 104 PHE A C 1
ATOM 794 O O . PHE A 1 104 ? -0.901 -6.755 39.461 1.00 59.09 104 PHE A O 1
ATOM 801 N N . ASN A 1 105 ? 0.920 -5.480 39.100 1.00 62.66 105 ASN A N 1
ATOM 802 C CA . ASN A 1 105 ? 0.374 -4.244 39.654 1.00 62.66 105 ASN A CA 1
ATOM 803 C C . ASN A 1 105 ? -1.024 -3.955 39.068 1.00 62.66 105 ASN A C 1
ATOM 805 O O . ASN A 1 105 ? -1.136 -3.811 37.849 1.00 62.66 105 ASN A O 1
ATOM 809 N N . PRO A 1 106 ? -2.082 -3.803 39.895 1.00 59.59 106 PRO A N 1
ATOM 810 C CA . PRO A 1 106 ? -3.445 -3.545 39.409 1.00 59.59 106 PRO A CA 1
ATOM 811 C C . PRO A 1 106 ? -3.595 -2.169 38.730 1.00 59.59 106 PRO A C 1
ATOM 813 O O . PRO A 1 106 ? -4.631 -1.871 38.129 1.00 59.59 106 PRO A O 1
ATOM 816 N N . PHE A 1 107 ? -2.541 -1.351 38.804 1.00 54.72 107 PHE A N 1
ATOM 817 C CA . PHE A 1 107 ? -2.313 -0.097 38.097 1.00 54.72 107 PHE A CA 1
ATOM 818 C C . PHE A 1 107 ? -2.233 -0.318 36.566 1.00 54.72 107 PHE A C 1
ATOM 820 O O . PHE A 1 107 ? -1.211 -0.749 36.035 1.00 54.72 107 PHE A O 1
ATOM 827 N N . SER A 1 108 ? -3.254 0.002 35.774 1.00 69.56 108 SER A N 1
ATOM 828 C CA . SER A 1 108 ? -4.556 0.578 36.130 1.00 69.56 108 SER A CA 1
ATOM 829 C C . SER A 1 108 ? -5.616 0.086 35.138 1.00 69.56 108 SER A C 1
ATOM 831 O O . SER A 1 108 ? -5.812 0.658 34.066 1.00 69.56 108 SER A O 1
ATOM 833 N N . LEU A 1 109 ? -6.325 -0.993 35.488 1.00 82.88 109 LEU A N 1
ATOM 834 C CA . LEU A 1 109 ? -7.319 -1.640 34.606 1.00 82.88 109 LEU A CA 1
ATOM 835 C C . LEU A 1 109 ? -8.447 -0.670 34.172 1.00 82.88 109 LEU A C 1
ATOM 837 O O . LEU A 1 109 ? -9.004 -0.795 33.081 1.00 82.88 109 LEU A O 1
ATOM 841 N N . HIS A 1 110 ? -8.737 0.345 34.994 1.00 85.25 110 HIS A N 1
ATOM 842 C CA . HIS A 1 110 ? -9.609 1.471 34.650 1.00 85.25 110 HIS A CA 1
ATOM 843 C C . HIS A 1 110 ? -9.057 2.328 33.495 1.00 85.25 110 HIS A C 1
ATOM 845 O O . HIS A 1 110 ? -9.751 2.530 32.499 1.00 85.25 110 HIS A O 1
ATOM 851 N N . GLU A 1 111 ? -7.798 2.772 33.570 1.00 88.06 111 GLU A N 1
ATOM 852 C CA . GLU A 1 111 ? -7.205 3.620 32.527 1.00 88.06 111 GLU A CA 1
ATOM 853 C C . GLU A 1 111 ? -7.033 2.867 31.206 1.00 88.06 111 GLU A C 1
ATOM 855 O O . GLU A 1 111 ? -7.215 3.459 30.148 1.00 88.06 111 GLU A O 1
ATOM 860 N N . VAL A 1 112 ? -6.787 1.551 31.236 1.00 85.81 112 VAL A N 1
ATOM 861 C CA . VAL A 1 112 ? -6.786 0.726 30.013 1.00 85.81 112 VAL A CA 1
ATOM 862 C C . VAL A 1 112 ? -8.169 0.723 29.348 1.00 85.81 112 VAL A C 1
ATOM 864 O O . VAL A 1 112 ? -8.255 0.855 28.129 1.00 85.81 112 VAL A O 1
ATOM 867 N N . LYS A 1 113 ? -9.266 0.634 30.119 1.00 87.75 113 LYS A N 1
ATOM 868 C CA . LYS A 1 113 ? -10.638 0.742 29.582 1.00 87.75 113 LYS A CA 1
ATOM 869 C C . LYS A 1 113 ? -10.928 2.143 29.029 1.00 87.75 113 LYS A C 1
ATOM 871 O O . LYS A 1 113 ? -11.490 2.255 27.943 1.00 87.75 113 LYS A O 1
ATOM 876 N N . LYS A 1 114 ? -10.527 3.192 29.752 1.00 90.81 114 LYS A N 1
ATOM 877 C CA . LYS A 1 114 ? -10.693 4.603 29.366 1.00 90.81 114 LYS A CA 1
ATOM 878 C C . LYS A 1 114 ? -9.932 4.931 28.079 1.00 90.81 114 LYS A C 1
ATOM 880 O O . LYS A 1 114 ? -10.535 5.419 27.132 1.00 90.81 114 LYS A O 1
ATOM 885 N N . TRP A 1 115 ? -8.647 4.577 28.004 1.00 88.06 115 TRP A N 1
ATOM 886 C CA . TRP A 1 115 ? -7.833 4.746 26.798 1.00 88.06 115 TRP A CA 1
ATOM 887 C C . TRP A 1 115 ? -8.423 3.964 25.622 1.00 88.06 115 TRP A C 1
ATOM 889 O O . TRP A 1 115 ? -8.632 4.533 24.559 1.00 88.06 115 TRP A O 1
ATOM 899 N N . LYS A 1 116 ? -8.805 2.695 25.831 1.00 88.06 116 LYS A N 1
ATOM 900 C CA . LYS A 1 116 ? -9.437 1.865 24.794 1.00 88.06 116 LYS A CA 1
ATOM 901 C C . LYS A 1 116 ? -10.733 2.481 24.251 1.00 88.06 116 LYS A C 1
ATOM 903 O O . LYS A 1 116 ? -10.957 2.418 23.046 1.00 88.06 116 LYS A O 1
ATOM 908 N N . LYS A 1 117 ? -11.559 3.102 25.106 1.00 89.56 117 LYS A N 1
ATOM 909 C CA . LYS A 1 117 ? -12.742 3.864 24.673 1.00 89.56 117 LYS A CA 1
ATOM 910 C C . LYS A 1 117 ? -12.344 5.106 23.872 1.00 89.56 117 LYS A C 1
ATOM 912 O O . LYS A 1 117 ? -12.891 5.309 22.799 1.00 89.56 117 LYS A O 1
ATOM 917 N N . ASN A 1 118 ? -11.387 5.901 24.349 1.00 91.38 118 ASN A N 1
ATOM 918 C CA . ASN A 1 118 ? -10.951 7.117 23.656 1.00 91.38 118 ASN A CA 1
ATOM 919 C C . ASN A 1 118 ? -10.374 6.814 22.264 1.00 91.38 118 ASN A C 1
ATOM 921 O O . ASN A 1 118 ? -10.763 7.462 21.299 1.00 91.38 118 ASN A O 1
ATOM 925 N N . THR A 1 119 ? -9.516 5.799 22.143 1.00 87.19 119 THR A N 1
ATOM 926 C CA . THR A 1 119 ? -8.956 5.361 20.856 1.00 87.19 119 THR A CA 1
ATOM 927 C C . THR A 1 119 ? -10.041 4.837 19.926 1.00 87.19 119 THR A C 1
ATOM 929 O O . THR A 1 119 ? -10.050 5.193 18.756 1.00 87.19 119 THR A O 1
ATOM 932 N N . LEU A 1 120 ? -10.997 4.048 20.429 1.00 86.50 120 LEU A N 1
ATOM 933 C CA . LEU A 1 120 ? -12.105 3.561 19.608 1.00 86.50 120 LEU A CA 1
ATOM 934 C C . LEU A 1 120 ? -13.020 4.709 19.147 1.00 86.50 120 LEU A C 1
ATOM 936 O O . LEU A 1 120 ? -13.411 4.719 17.987 1.00 86.50 120 LEU A O 1
ATOM 940 N N . ASN A 1 121 ? -13.301 5.694 20.006 1.00 90.31 121 ASN A N 1
ATOM 941 C CA . ASN A 1 121 ? -14.044 6.903 19.642 1.00 90.31 121 ASN A CA 1
ATOM 942 C C . ASN A 1 121 ? -13.300 7.757 18.597 1.00 90.31 121 ASN A C 1
ATOM 944 O O . ASN A 1 121 ? -13.936 8.292 17.699 1.00 90.31 121 ASN A O 1
ATOM 948 N N . PHE A 1 122 ? -11.973 7.885 18.700 1.00 89.50 122 PHE A N 1
ATOM 949 C CA . PHE A 1 122 ? -11.148 8.596 17.716 1.00 89.50 122 PHE A CA 1
ATOM 950 C C . PHE A 1 122 ? -11.133 7.880 16.355 1.00 89.50 122 PHE A C 1
ATOM 952 O O . PHE A 1 122 ? -11.237 8.516 15.315 1.00 89.50 122 PHE A O 1
ATOM 959 N N . LEU A 1 123 ? -11.060 6.549 16.374 1.00 84.88 123 LEU A N 1
ATOM 960 C CA . LEU A 1 123 ? -10.989 5.683 15.193 1.00 84.88 123 LEU A CA 1
ATOM 961 C C . LEU A 1 123 ? -12.324 5.556 14.428 1.00 84.88 123 LEU A C 1
ATOM 963 O O . LEU A 1 123 ? -12.325 5.067 13.308 1.00 84.88 123 LEU A O 1
ATOM 967 N N . HIS A 1 124 ? -13.444 5.986 15.025 1.00 87.94 124 HIS A N 1
ATOM 968 C CA . HIS A 1 124 ? -14.760 6.106 14.370 1.00 87.94 124 HIS A CA 1
ATOM 969 C C . HIS A 1 124 ? -15.103 7.572 14.020 1.00 87.94 124 HIS A C 1
ATOM 971 O O . HIS A 1 124 ? -16.276 7.913 13.892 1.00 87.94 124 HIS A O 1
ATOM 977 N N . LYS A 1 125 ? -14.107 8.467 13.921 1.00 89.38 125 LYS A N 1
ATOM 978 C CA . LYS A 1 125 ? -14.307 9.809 13.353 1.00 89.38 125 LYS A CA 1
ATOM 979 C C . LYS A 1 125 ? -14.350 9.720 11.829 1.00 89.38 125 LYS A C 1
ATOM 981 O O . LYS A 1 125 ? -13.489 9.077 11.230 1.00 89.38 125 LYS A O 1
ATOM 986 N N . ASP A 1 126 ? -15.251 10.473 11.208 1.00 88.38 126 ASP A N 1
ATOM 987 C CA . ASP A 1 126 ? -15.356 10.577 9.745 1.00 88.38 126 ASP A CA 1
ATOM 988 C C . ASP A 1 126 ? -14.046 11.068 9.101 1.00 88.38 126 ASP A C 1
ATOM 990 O O . ASP A 1 126 ? -13.670 10.610 8.027 1.00 88.38 126 ASP A O 1
ATOM 994 N N . GLU A 1 127 ? -13.288 11.913 9.812 1.00 87.38 127 GLU A N 1
ATOM 995 C CA . GLU A 1 127 ? -11.918 12.326 9.465 1.00 87.38 127 GLU A CA 1
ATOM 996 C C . GLU A 1 127 ? -10.983 11.132 9.188 1.00 87.38 127 GLU A C 1
ATOM 998 O O . GLU A 1 127 ? -10.223 11.145 8.223 1.00 87.38 127 GLU A O 1
ATOM 1003 N N . VAL A 1 128 ? -11.038 10.082 10.018 1.00 85.94 128 VAL A N 1
ATOM 1004 C CA . VAL A 1 128 ? -10.176 8.897 9.878 1.00 85.94 128 VAL A CA 1
ATOM 1005 C C . VAL A 1 128 ? -10.647 8.031 8.714 1.00 85.94 128 VAL A C 1
ATOM 1007 O O . VAL A 1 128 ? -9.824 7.540 7.945 1.00 85.94 128 VAL A O 1
ATOM 1010 N N . HIS A 1 129 ? -11.962 7.904 8.519 1.00 86.19 129 HIS A N 1
ATOM 1011 C CA . HIS A 1 129 ? -12.523 7.223 7.351 1.00 86.19 129 HIS A CA 1
ATOM 1012 C C . HIS A 1 129 ? -12.175 7.947 6.038 1.00 86.19 129 HIS A C 1
ATOM 1014 O O . HIS A 1 129 ? -11.843 7.288 5.050 1.00 86.19 129 HIS A O 1
ATOM 1020 N N . ALA A 1 130 ? -12.151 9.283 6.033 1.00 85.25 130 ALA A N 1
ATOM 1021 C CA . ALA A 1 130 ? -11.682 10.086 4.906 1.00 85.25 130 ALA A CA 1
ATOM 1022 C C . A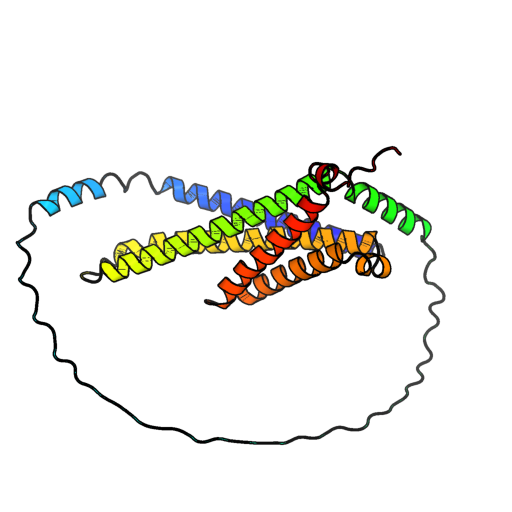LA A 1 130 ? -10.181 9.879 4.634 1.00 85.25 130 ALA A C 1
ATOM 1024 O O . ALA A 1 130 ? -9.800 9.662 3.486 1.00 85.25 130 ALA A O 1
ATOM 1025 N N . VAL A 1 131 ? -9.333 9.857 5.672 1.00 87.81 131 VAL A N 1
ATOM 1026 C CA . VAL A 1 131 ? -7.891 9.573 5.528 1.00 87.81 131 VAL A CA 1
ATOM 1027 C C . VAL A 1 131 ? -7.637 8.148 5.022 1.00 87.81 131 VAL A C 1
ATOM 1029 O O . VAL A 1 131 ? -6.861 7.986 4.082 1.00 87.81 131 VAL A O 1
ATOM 1032 N N . LYS A 1 132 ? -8.319 7.119 5.551 1.00 87.12 132 LYS A N 1
ATOM 1033 C CA . LYS A 1 132 ? -8.207 5.743 5.025 1.00 87.12 132 LYS A CA 1
ATOM 1034 C C . LYS A 1 132 ? -8.622 5.677 3.553 1.00 87.12 132 LYS A C 1
ATOM 1036 O O . LYS A 1 132 ? -7.922 5.071 2.745 1.00 87.12 132 LYS A O 1
ATOM 1041 N N . SER A 1 133 ? -9.715 6.349 3.188 1.00 85.25 133 SER A N 1
ATOM 1042 C CA . SER A 1 133 ? -10.185 6.424 1.797 1.00 85.25 133 SER A CA 1
ATOM 1043 C C . SER A 1 133 ? -9.160 7.109 0.886 1.00 85.25 133 SER A C 1
ATOM 1045 O O . SER A 1 133 ? -8.860 6.599 -0.191 1.00 85.25 133 SER A O 1
ATOM 1047 N N . ALA A 1 134 ? -8.558 8.216 1.331 1.00 87.62 134 ALA A N 1
ATOM 1048 C CA . ALA A 1 134 ? -7.511 8.919 0.592 1.00 87.62 134 ALA A CA 1
ATOM 1049 C C . ALA A 1 134 ? -6.238 8.068 0.419 1.00 87.62 134 ALA A C 1
ATOM 1051 O O . ALA A 1 134 ? -5.671 8.045 -0.671 1.00 87.62 134 ALA A O 1
ATOM 1052 N N . LEU A 1 135 ? -5.825 7.313 1.445 1.00 89.25 135 LEU A N 1
ATOM 1053 C CA . LEU A 1 135 ? -4.701 6.370 1.361 1.00 89.25 135 LEU A CA 1
ATOM 1054 C C . LEU A 1 135 ? -4.974 5.234 0.363 1.00 89.25 135 LEU A C 1
ATOM 1056 O O . LEU A 1 135 ? -4.087 4.879 -0.409 1.00 89.25 135 LEU A O 1
ATOM 1060 N N . VAL A 1 136 ? -6.199 4.696 0.328 1.00 87.12 136 VAL A N 1
ATOM 1061 C CA . VAL A 1 136 ? -6.604 3.683 -0.665 1.00 87.12 136 VAL A CA 1
ATOM 1062 C C . VAL A 1 136 ? -6.630 4.270 -2.082 1.00 87.12 136 VAL A C 1
ATOM 1064 O O . VAL A 1 136 ? -6.138 3.629 -3.005 1.00 87.12 136 VAL A O 1
ATOM 1067 N N . MET A 1 137 ? -7.119 5.500 -2.272 1.00 86.75 137 MET A N 1
ATOM 1068 C CA . MET A 1 137 ? -7.067 6.174 -3.580 1.00 86.75 137 MET A CA 1
ATOM 1069 C C . MET A 1 137 ? -5.628 6.485 -4.026 1.00 86.75 137 MET A C 1
ATOM 1071 O O . MET A 1 137 ? -5.313 6.345 -5.207 1.00 86.75 137 MET A O 1
ATOM 1075 N N . GLY A 1 138 ? -4.740 6.846 -3.094 1.00 88.69 138 GLY A N 1
ATOM 1076 C CA . GLY A 1 138 ? -3.307 6.999 -3.357 1.00 88.69 138 GLY A CA 1
ATOM 1077 C C . GLY A 1 138 ? -2.642 5.683 -3.768 1.00 88.69 138 GLY A C 1
ATOM 1078 O O . GLY A 1 138 ? -1.850 5.660 -4.705 1.00 88.69 138 GLY A O 1
ATOM 1079 N N . ASP A 1 139 ? -3.019 4.568 -3.139 1.00 89.62 139 ASP A N 1
ATOM 1080 C CA . ASP A 1 139 ? -2.547 3.233 -3.519 1.00 89.62 139 ASP A CA 1
ATOM 1081 C C . ASP A 1 139 ? -3.002 2.828 -4.932 1.00 89.62 139 ASP A C 1
ATOM 1083 O O . ASP A 1 139 ? -2.188 2.352 -5.722 1.00 89.62 139 ASP A O 1
ATOM 1087 N N . VAL A 1 140 ? -4.263 3.106 -5.298 1.00 88.00 140 VAL A N 1
ATOM 1088 C CA . VAL A 1 140 ? -4.766 2.939 -6.677 1.00 88.00 140 VAL A CA 1
ATOM 1089 C C . VAL A 1 140 ? -3.937 3.768 -7.662 1.00 88.00 140 VAL A C 1
ATOM 1091 O O . VAL A 1 140 ? -3.540 3.256 -8.710 1.00 88.00 140 VAL A O 1
ATOM 1094 N N . ALA A 1 141 ? -3.628 5.025 -7.329 1.00 90.00 141 ALA A N 1
ATOM 1095 C CA . ALA A 1 141 ? -2.806 5.886 -8.177 1.00 90.00 141 ALA A CA 1
ATOM 1096 C C . ALA A 1 141 ? -1.366 5.355 -8.335 1.00 90.00 141 ALA A C 1
ATOM 1098 O O . ALA A 1 141 ? -0.834 5.377 -9.448 1.00 90.00 141 ALA A O 1
ATOM 1099 N N . LEU A 1 142 ? -0.753 4.810 -7.275 1.00 90.00 142 LEU A N 1
ATOM 1100 C CA . LEU A 1 142 ? 0.560 4.153 -7.352 1.00 90.00 142 LEU A CA 1
ATOM 1101 C C . LEU A 1 142 ? 0.525 2.876 -8.202 1.00 90.00 142 LEU A C 1
ATOM 1103 O O . LEU A 1 142 ? 1.443 2.651 -8.985 1.00 90.00 142 LEU A O 1
ATOM 1107 N N . VAL A 1 143 ? -0.530 2.058 -8.103 1.00 88.94 143 VAL A N 1
ATOM 1108 C CA . VAL A 1 143 ? -0.710 0.867 -8.957 1.00 88.94 143 VAL A CA 1
ATOM 1109 C C . VAL A 1 143 ? -0.804 1.262 -10.432 1.00 88.94 143 VAL A C 1
ATOM 1111 O O . VAL A 1 143 ? -0.082 0.710 -11.259 1.00 88.94 143 VAL A O 1
ATOM 1114 N N . VAL A 1 144 ? -1.633 2.256 -10.768 1.00 90.12 144 VAL A N 1
ATOM 1115 C CA . VAL A 1 144 ? -1.762 2.752 -12.150 1.00 90.12 144 VAL A CA 1
ATOM 1116 C C . VAL A 1 144 ? -0.440 3.341 -12.656 1.00 90.12 144 VAL A C 1
ATOM 1118 O O . VAL A 1 144 ? -0.025 3.027 -13.771 1.00 90.12 144 VAL A O 1
ATOM 1121 N N . THR A 1 145 ? 0.258 4.130 -11.834 1.00 90.00 145 THR A N 1
ATOM 1122 C CA . THR A 1 145 ? 1.560 4.728 -12.187 1.00 90.00 145 THR A CA 1
ATOM 1123 C C . THR A 1 145 ? 2.633 3.658 -12.412 1.00 90.00 145 THR A C 1
ATOM 1125 O O . THR A 1 145 ? 3.379 3.734 -13.386 1.00 90.00 145 THR A O 1
ATOM 1128 N N . GLY A 1 146 ? 2.689 2.627 -11.560 1.00 88.00 146 GLY A N 1
ATOM 1129 C CA . GLY A 1 146 ? 3.630 1.513 -11.700 1.00 88.00 146 GLY A CA 1
ATOM 1130 C C . GLY A 1 146 ? 3.402 0.706 -12.980 1.00 88.00 146 GLY A C 1
ATOM 1131 O O . GLY A 1 146 ? 4.354 0.419 -13.703 1.00 88.00 146 GLY A O 1
ATOM 1132 N N . ILE A 1 147 ? 2.140 0.420 -13.318 1.00 88.62 147 ILE A N 1
ATOM 1133 C CA . ILE A 1 147 ? 1.775 -0.264 -14.569 1.00 88.62 147 ILE A CA 1
ATOM 1134 C C . ILE A 1 147 ? 2.136 0.596 -15.788 1.00 88.62 147 ILE A C 1
ATOM 1136 O O . ILE A 1 147 ? 2.710 0.084 -16.747 1.00 88.62 147 ILE A O 1
ATOM 1140 N N . GLN A 1 148 ? 1.870 1.906 -15.756 1.00 91.25 148 GLN A N 1
ATOM 1141 C CA . GLN A 1 148 ? 2.279 2.826 -16.826 1.00 91.25 148 GLN A CA 1
ATOM 1142 C C . GLN A 1 148 ? 3.805 2.855 -17.015 1.00 91.25 148 GLN A C 1
ATOM 1144 O O . GLN A 1 148 ? 4.277 2.850 -18.151 1.00 91.25 148 GLN A O 1
ATOM 1149 N N . LEU A 1 149 ? 4.573 2.832 -15.920 1.00 88.56 149 LEU A N 1
ATOM 1150 C CA . LEU A 1 149 ? 6.038 2.811 -15.948 1.00 88.56 149 LEU A CA 1
ATOM 1151 C C . LEU A 1 149 ? 6.598 1.488 -16.500 1.00 88.56 149 LEU A C 1
ATOM 1153 O O . LEU A 1 149 ? 7.572 1.506 -17.248 1.00 88.56 149 LEU A O 1
ATOM 1157 N N . GLN A 1 150 ? 5.968 0.345 -16.205 1.00 87.94 150 GLN A N 1
ATOM 1158 C CA . GLN A 1 150 ? 6.320 -0.922 -16.859 1.00 87.94 150 GLN A CA 1
ATOM 1159 C C . GLN A 1 150 ? 5.997 -0.908 -18.359 1.00 87.94 150 GLN A C 1
ATOM 1161 O O . GLN A 1 150 ? 6.798 -1.382 -19.165 1.00 87.94 150 GLN A O 1
ATOM 1166 N N . LEU A 1 151 ? 4.833 -0.372 -18.741 1.00 90.06 151 LEU A N 1
ATOM 1167 C CA . LEU A 1 151 ? 4.391 -0.332 -20.135 1.00 90.06 151 LEU A CA 1
ATOM 1168 C C . LEU A 1 151 ? 5.288 0.555 -21.008 1.00 90.06 151 LEU A C 1
ATOM 1170 O O . LEU A 1 151 ? 5.572 0.162 -22.138 1.00 90.06 151 LEU A O 1
ATOM 1174 N N . SER A 1 152 ? 5.791 1.688 -20.503 1.00 89.31 152 SER A N 1
ATOM 1175 C CA . SER A 1 152 ? 6.766 2.502 -21.248 1.00 89.31 152 SER A CA 1
ATOM 1176 C C . SER A 1 152 ? 8.094 1.764 -21.442 1.00 89.31 152 SER A C 1
ATOM 1178 O O . SER A 1 152 ? 8.563 1.655 -22.573 1.00 89.31 152 SER A O 1
ATOM 1180 N N . ILE A 1 153 ? 8.636 1.142 -20.388 1.00 86.88 153 ILE A N 1
ATOM 1181 C CA . ILE A 1 153 ? 9.866 0.329 -20.463 1.00 86.88 153 ILE A CA 1
ATOM 1182 C C . ILE A 1 153 ? 9.705 -0.858 -21.433 1.00 86.88 153 ILE A C 1
ATOM 1184 O O . ILE A 1 153 ? 10.655 -1.237 -22.122 1.00 86.88 153 ILE A O 1
ATOM 1188 N N . PHE A 1 154 ? 8.519 -1.469 -21.500 1.00 89.12 154 PHE A N 1
ATOM 1189 C CA . PHE A 1 154 ? 8.223 -2.530 -22.466 1.00 89.12 154 PHE A CA 1
ATOM 1190 C C . PHE A 1 154 ? 8.148 -1.994 -23.903 1.00 89.12 154 PHE A C 1
ATOM 1192 O O . PHE A 1 154 ? 8.728 -2.593 -24.810 1.00 89.12 154 PHE A O 1
ATOM 1199 N N . TYR A 1 155 ? 7.479 -0.855 -24.108 1.00 90.50 155 TYR A N 1
ATOM 1200 C CA . TYR A 1 155 ? 7.341 -0.220 -25.418 1.00 90.50 155 TYR A CA 1
ATOM 1201 C C . TYR A 1 155 ? 8.699 0.203 -25.994 1.00 90.50 155 TYR A C 1
ATOM 1203 O O . TYR A 1 155 ? 9.000 -0.126 -27.139 1.00 90.50 155 TYR A O 1
ATOM 1211 N N . GLU A 1 156 ? 9.565 0.828 -25.191 1.00 86.38 156 GLU A N 1
ATOM 1212 C CA . GLU A 1 156 ? 10.932 1.187 -25.598 1.00 86.38 156 GLU A CA 1
ATOM 1213 C C . GLU A 1 156 ? 11.752 -0.038 -26.017 1.00 86.38 156 GLU A C 1
ATOM 1215 O O . GLU A 1 156 ? 12.410 -0.018 -27.057 1.00 86.38 156 GLU A O 1
ATOM 1220 N N . LYS A 1 157 ? 11.676 -1.141 -25.259 1.00 86.75 157 LYS A N 1
ATOM 1221 C CA . LYS A 1 157 ? 12.364 -2.399 -25.600 1.00 86.75 157 LYS A CA 1
ATOM 1222 C C . LYS A 1 157 ? 11.838 -3.008 -26.900 1.00 86.75 157 LYS A C 1
ATOM 1224 O O . LYS A 1 157 ? 12.630 -3.506 -27.698 1.00 86.75 157 LYS A O 1
ATOM 1229 N N . MET A 1 158 ? 10.528 -2.943 -27.141 1.00 89.19 158 MET A N 1
ATOM 1230 C CA . MET A 1 158 ? 9.917 -3.389 -28.395 1.00 89.19 158 MET A CA 1
ATOM 1231 C C . MET A 1 158 ? 10.333 -2.503 -29.580 1.00 89.19 158 MET A C 1
ATOM 1233 O O . MET A 1 158 ? 10.687 -3.028 -30.635 1.00 89.19 158 MET A O 1
ATOM 1237 N N . GLN A 1 159 ? 10.350 -1.180 -29.409 1.00 87.94 159 GLN A N 1
ATOM 1238 C CA . GLN A 1 159 ? 10.765 -0.234 -30.446 1.00 87.94 159 GLN A CA 1
ATOM 1239 C C . GLN A 1 159 ? 12.260 -0.372 -30.770 1.00 87.94 159 GLN A C 1
ATOM 1241 O O . GLN A 1 159 ? 12.627 -0.445 -31.940 1.00 87.94 159 GLN A O 1
ATOM 1246 N N . ALA A 1 160 ? 13.122 -0.507 -29.758 1.00 84.00 160 ALA A N 1
ATOM 1247 C CA . ALA A 1 160 ? 14.545 -0.787 -29.945 1.00 84.00 160 ALA A CA 1
ATOM 1248 C C . ALA A 1 160 ? 14.776 -2.115 -30.689 1.00 84.00 160 ALA A C 1
ATOM 1250 O O . ALA A 1 160 ? 15.615 -2.174 -31.584 1.00 84.00 160 ALA A O 1
ATOM 1251 N N . ALA A 1 161 ? 13.993 -3.157 -30.385 1.00 87.00 161 ALA A N 1
ATOM 1252 C CA . ALA A 1 161 ? 14.056 -4.436 -31.091 1.00 87.00 161 ALA A CA 1
ATOM 1253 C C . ALA A 1 161 ? 13.575 -4.354 -32.555 1.00 87.00 161 ALA A C 1
ATOM 1255 O O . ALA A 1 161 ? 14.090 -5.082 -33.401 1.00 87.00 161 ALA A O 1
ATOM 1256 N N . GLN A 1 162 ? 12.630 -3.463 -32.881 1.00 89.00 162 GLN A N 1
ATOM 1257 C CA . GLN A 1 162 ? 12.227 -3.186 -34.268 1.00 89.00 162 GLN A CA 1
ATOM 1258 C C . GLN A 1 162 ? 13.262 -2.341 -35.031 1.00 89.00 162 GLN A C 1
ATOM 1260 O O . GLN A 1 162 ? 13.415 -2.507 -36.239 1.00 89.00 162 GLN A O 1
ATOM 1265 N N . LEU A 1 163 ? 14.005 -1.476 -34.336 1.00 83.94 163 LEU A N 1
ATOM 1266 C CA . LEU A 1 163 ? 15.058 -0.622 -34.901 1.00 83.94 163 LEU A CA 1
ATOM 1267 C C . LEU A 1 163 ? 16.446 -1.301 -34.956 1.00 83.94 163 LEU A C 1
ATOM 1269 O O . LEU A 1 163 ? 17.455 -0.622 -35.163 1.00 83.94 163 LEU A O 1
ATOM 1273 N N . LEU A 1 164 ? 16.519 -2.635 -34.829 1.00 62.91 164 LEU A N 1
ATOM 1274 C CA . LEU A 1 164 ? 17.754 -3.440 -34.886 1.00 62.91 164 LEU A CA 1
ATOM 1275 C C . LEU A 1 164 ? 18.374 -3.554 -36.299 1.00 62.91 164 LEU A C 1
ATOM 1277 O O . LEU A 1 164 ? 18.717 -4.632 -36.780 1.00 62.91 164 LEU A O 1
ATOM 1281 N N . GLY A 1 165 ? 18.575 -2.406 -36.945 1.00 61.47 165 GLY A N 1
ATOM 1282 C CA . GLY A 1 165 ? 19.551 -2.220 -38.017 1.00 61.47 165 GLY A CA 1
ATOM 1283 C C . GLY A 1 165 ? 20.828 -1.508 -37.553 1.00 61.47 165 GLY A C 1
ATOM 1284 O O . GLY A 1 165 ? 21.872 -1.711 -38.167 1.00 61.47 165 GLY A O 1
ATOM 1285 N N . ASN A 1 166 ? 20.781 -0.672 -36.499 1.00 58.22 166 ASN A N 1
ATOM 1286 C CA . ASN A 1 166 ? 21.955 0.107 -36.080 1.00 58.22 166 ASN A CA 1
ATOM 1287 C C . ASN A 1 166 ? 21.910 0.552 -34.592 1.00 58.22 166 ASN A C 1
ATOM 1289 O O . ASN A 1 166 ? 21.077 1.387 -34.236 1.00 58.22 166 ASN A O 1
ATOM 1293 N N . PRO A 1 167 ? 22.785 0.038 -33.702 1.00 60.66 167 PRO A N 1
ATOM 1294 C CA . PRO A 1 167 ? 22.772 0.376 -32.276 1.00 60.66 167 PRO A CA 1
ATOM 1295 C C . PRO A 1 167 ? 23.498 1.703 -31.984 1.00 60.66 167 PRO A C 1
ATOM 1297 O O . PRO A 1 167 ? 24.706 1.732 -31.745 1.00 60.66 167 PRO A O 1
ATOM 1300 N N . SER A 1 168 ? 22.756 2.814 -31.940 1.00 63.47 168 SER A N 1
ATOM 1301 C CA . SER A 1 168 ? 23.280 4.123 -31.506 1.00 63.47 168 SER A CA 1
ATOM 1302 C C . SER A 1 168 ? 23.437 4.181 -29.976 1.00 63.47 168 SER A C 1
ATOM 1304 O O . SER A 1 168 ? 22.643 4.786 -29.258 1.00 63.47 168 SER A O 1
ATOM 1306 N N . ALA A 1 169 ? 24.456 3.492 -29.457 1.00 62.56 169 ALA A N 1
ATOM 1307 C CA . ALA A 1 169 ? 24.570 3.132 -28.039 1.00 62.56 169 ALA A CA 1
ATOM 1308 C C . ALA A 1 169 ? 24.653 4.309 -27.036 1.00 62.56 169 ALA A C 1
ATOM 1310 O O . ALA A 1 169 ? 24.422 4.106 -25.848 1.00 62.56 169 ALA A O 1
ATOM 1311 N N . GLY A 1 170 ? 24.969 5.530 -27.483 1.00 64.31 170 GLY A N 1
ATOM 1312 C CA . GLY A 1 170 ? 25.346 6.650 -26.608 1.00 64.31 170 GLY A CA 1
ATOM 1313 C C . GLY A 1 170 ? 24.216 7.442 -25.932 1.00 64.31 170 GLY A C 1
ATOM 1314 O O . GLY A 1 170 ? 24.523 8.337 -25.152 1.00 64.31 170 GLY A O 1
ATOM 1315 N N . HIS A 1 171 ? 22.935 7.183 -26.221 1.00 66.69 171 HIS A N 1
ATOM 1316 C CA . HIS A 1 171 ? 21.813 7.959 -25.646 1.00 66.69 171 HIS A CA 1
ATOM 1317 C C . HIS A 1 171 ? 20.965 7.205 -24.607 1.00 66.69 171 HIS A C 1
ATOM 1319 O O . HIS A 1 171 ? 20.097 7.799 -23.970 1.00 66.69 171 HIS A O 1
ATOM 1325 N N . HIS A 1 172 ? 21.210 5.908 -24.397 1.00 69.25 172 HIS A N 1
ATOM 1326 C CA . HIS A 1 172 ? 20.336 5.071 -23.565 1.00 69.25 172 HIS A CA 1
ATOM 1327 C C . HIS A 1 172 ? 20.628 5.131 -22.053 1.00 69.25 172 HIS A C 1
ATOM 1329 O O . HIS A 1 172 ? 19.729 4.856 -21.259 1.00 69.25 172 HIS A O 1
ATOM 1335 N N . GLU A 1 173 ? 21.838 5.516 -21.629 1.00 77.50 173 GLU A N 1
ATOM 1336 C CA . GLU A 1 173 ? 22.209 5.524 -20.201 1.00 77.50 173 GLU A CA 1
ATOM 1337 C C . GLU A 1 173 ? 21.394 6.532 -19.372 1.00 77.50 173 GLU A C 1
ATOM 1339 O O . GLU A 1 173 ? 20.984 6.223 -18.251 1.00 77.50 173 GLU A O 1
ATOM 1344 N N . HIS A 1 174 ? 21.091 7.713 -19.927 1.00 79.06 174 HIS A N 1
ATOM 1345 C CA . HIS A 1 174 ? 20.361 8.753 -19.195 1.00 79.06 174 HIS A CA 1
ATOM 1346 C C . HIS A 1 174 ? 18.905 8.353 -18.900 1.00 79.06 174 HIS A C 1
ATOM 1348 O O . HIS A 1 174 ? 18.443 8.509 -17.768 1.00 79.06 174 HIS A O 1
ATOM 1354 N N . LEU A 1 175 ? 18.187 7.775 -19.876 1.00 80.06 175 LEU A N 1
ATOM 1355 C CA . LEU A 1 175 ? 16.830 7.264 -19.635 1.00 80.06 175 LEU A CA 1
ATOM 1356 C C . LEU A 1 175 ? 16.847 6.118 -18.618 1.00 80.06 175 LEU A C 1
ATOM 1358 O O . LEU A 1 175 ? 16.043 6.127 -17.687 1.00 80.06 175 LEU A O 1
ATOM 1362 N N . ALA A 1 176 ? 17.788 5.173 -18.734 1.00 81.88 176 ALA A N 1
ATOM 1363 C CA . ALA A 1 176 ? 17.891 4.049 -17.803 1.00 81.88 176 ALA A CA 1
ATOM 1364 C C . ALA A 1 176 ? 18.023 4.510 -16.336 1.00 81.88 176 ALA A C 1
ATOM 1366 O O . ALA A 1 176 ? 17.372 3.947 -15.452 1.00 81.88 176 ALA A O 1
ATOM 1367 N N . HIS A 1 177 ? 18.792 5.576 -16.081 1.00 85.62 177 HIS A N 1
ATOM 1368 C CA . HIS A 1 177 ? 18.929 6.165 -14.748 1.00 85.62 177 HIS A CA 1
ATOM 1369 C C . HIS A 1 177 ? 17.612 6.774 -14.229 1.00 85.62 177 HIS A C 1
ATOM 1371 O O . HIS A 1 177 ? 17.203 6.502 -13.097 1.00 85.62 177 HIS A O 1
ATOM 1377 N N . VAL A 1 178 ? 16.906 7.552 -15.062 1.00 86.50 178 VAL A N 1
ATOM 1378 C CA . VAL A 1 178 ? 15.612 8.168 -14.700 1.00 86.50 178 VAL A CA 1
ATOM 1379 C C . VAL A 1 178 ? 14.535 7.108 -14.437 1.00 86.50 178 VAL A C 1
ATOM 1381 O O . VAL A 1 178 ? 13.770 7.236 -13.480 1.00 86.50 178 VAL A O 1
ATOM 1384 N N . HIS A 1 179 ? 14.485 6.039 -15.236 1.00 85.25 179 HIS A N 1
ATOM 1385 C CA . HIS A 1 179 ? 13.544 4.938 -15.021 1.00 85.25 179 HIS A CA 1
ATOM 1386 C C . HIS A 1 179 ? 13.810 4.206 -13.703 1.00 85.25 179 HIS A C 1
ATOM 1388 O O . HIS A 1 179 ? 12.891 4.081 -12.893 1.00 85.25 179 HIS A O 1
ATOM 1394 N N . HIS A 1 180 ? 15.062 3.819 -13.436 1.00 86.19 180 HIS A N 1
ATOM 1395 C CA . HIS A 1 180 ? 15.436 3.153 -12.186 1.00 86.19 180 HIS A CA 1
ATOM 1396 C C . HIS A 1 180 ? 15.055 3.994 -10.954 1.00 86.19 180 HIS A C 1
ATOM 1398 O O . HIS A 1 180 ? 14.464 3.475 -10.008 1.00 86.19 180 HIS A O 1
ATOM 1404 N N . TYR A 1 181 ? 15.303 5.309 -10.986 1.00 89.12 181 TYR A N 1
ATOM 1405 C CA . TYR A 1 181 ? 14.916 6.213 -9.899 1.00 89.12 181 TYR A CA 1
ATOM 1406 C C . TYR A 1 181 ? 13.396 6.231 -9.643 1.00 89.12 181 TYR A C 1
ATOM 1408 O O . TYR A 1 181 ? 12.948 6.120 -8.499 1.00 89.12 181 TYR A O 1
ATOM 1416 N N . ARG A 1 182 ? 12.584 6.314 -10.707 1.00 88.38 182 ARG A N 1
ATOM 1417 C CA . ARG A 1 182 ? 11.114 6.332 -10.599 1.00 88.38 182 ARG A CA 1
ATOM 1418 C C . ARG A 1 182 ? 10.538 4.999 -10.117 1.00 88.38 182 ARG A C 1
ATOM 1420 O O . ARG A 1 182 ? 9.532 5.008 -9.410 1.00 88.38 182 ARG A O 1
ATOM 1427 N N . GLU A 1 183 ? 11.171 3.874 -10.450 1.00 87.06 183 GLU A N 1
ATOM 1428 C CA . GLU A 1 183 ? 10.786 2.562 -9.916 1.00 87.06 183 GLU A CA 1
ATOM 1429 C C . GLU A 1 183 ? 11.009 2.479 -8.398 1.00 87.06 183 GLU A C 1
ATOM 1431 O O . GLU A 1 183 ? 10.079 2.121 -7.672 1.00 87.06 183 GLU A O 1
ATOM 1436 N N . HIS A 1 184 ? 12.183 2.897 -7.903 1.00 88.75 184 HIS A N 1
ATOM 1437 C CA . HIS A 1 184 ? 12.478 2.937 -6.461 1.00 88.75 184 HIS A CA 1
ATOM 1438 C C . HIS A 1 184 ? 11.522 3.853 -5.692 1.00 88.75 184 HIS A C 1
ATOM 1440 O O . HIS A 1 184 ? 10.956 3.436 -4.681 1.00 88.75 184 HIS A O 1
ATOM 1446 N N . ALA A 1 185 ? 11.265 5.065 -6.193 1.00 89.31 185 ALA A N 1
ATOM 1447 C CA . ALA A 1 185 ? 10.314 5.988 -5.570 1.00 89.31 185 ALA A CA 1
ATOM 1448 C C . ALA A 1 185 ? 8.885 5.404 -5.501 1.00 89.31 185 ALA A C 1
ATOM 1450 O O . ALA A 1 185 ? 8.193 5.551 -4.490 1.00 89.31 185 ALA A O 1
ATOM 1451 N N . CYS A 1 186 ? 8.444 4.690 -6.544 1.00 88.75 186 CYS A N 1
ATOM 1452 C CA . CYS A 1 186 ? 7.128 4.048 -6.573 1.00 88.75 186 CYS A CA 1
ATOM 1453 C C . CYS A 1 186 ? 7.018 2.864 -5.591 1.00 88.75 186 CYS A C 1
ATOM 1455 O O . CYS A 1 186 ? 5.966 2.683 -4.969 1.00 88.75 186 CYS A O 1
ATOM 1457 N N . ALA A 1 187 ? 8.084 2.072 -5.432 1.00 87.62 187 ALA A N 1
ATOM 1458 C CA . ALA A 1 187 ? 8.142 0.978 -4.461 1.00 87.62 187 ALA A CA 1
ATOM 1459 C C . ALA A 1 187 ? 8.124 1.515 -3.018 1.00 87.62 187 ALA A C 1
ATOM 1461 O O . ALA A 1 187 ? 7.250 1.153 -2.228 1.00 87.62 187 ALA A O 1
ATOM 1462 N N . GLN A 1 188 ? 9.009 2.469 -2.699 1.00 90.94 188 GLN A N 1
ATOM 1463 C CA . GLN A 1 188 ? 9.072 3.116 -1.382 1.00 90.94 188 GLN A CA 1
ATOM 1464 C C . GLN A 1 188 ? 7.734 3.764 -0.991 1.00 90.94 188 GLN A C 1
ATOM 1466 O O . GLN A 1 188 ? 7.261 3.568 0.131 1.00 90.94 188 GLN A O 1
ATOM 1471 N N . GLY A 1 189 ? 7.075 4.463 -1.923 1.00 90.56 189 GLY A N 1
ATOM 1472 C CA . GLY A 1 189 ? 5.748 5.044 -1.700 1.00 90.56 189 GLY A CA 1
ATOM 1473 C C . GLY A 1 189 ? 4.675 4.002 -1.360 1.00 90.56 189 GLY A C 1
ATOM 1474 O O . GLY A 1 189 ? 3.853 4.229 -0.469 1.00 90.56 189 GLY A O 1
ATOM 1475 N N . SER A 1 190 ? 4.700 2.829 -2.006 1.00 90.31 190 SER A N 1
ATOM 1476 C CA . SER A 1 190 ? 3.745 1.754 -1.704 1.00 90.31 190 SER A CA 1
ATOM 1477 C C . SER A 1 190 ? 4.028 1.098 -0.348 1.00 90.31 190 SER A C 1
ATOM 1479 O O . SER A 1 190 ? 3.097 0.911 0.438 1.00 90.31 190 SER A O 1
ATOM 1481 N N . ILE A 1 191 ? 5.303 0.849 -0.014 1.00 91.56 191 ILE A N 1
ATOM 1482 C CA . ILE A 1 191 ? 5.732 0.362 1.310 1.00 91.56 191 ILE A CA 1
ATOM 1483 C C . ILE A 1 191 ? 5.279 1.329 2.417 1.00 91.56 191 ILE A C 1
ATOM 1485 O O . ILE A 1 191 ? 4.744 0.888 3.439 1.00 91.56 191 ILE A O 1
ATOM 1489 N N . ALA A 1 192 ? 5.428 2.642 2.209 1.00 93.38 192 ALA A N 1
ATOM 1490 C CA . ALA A 1 192 ? 4.997 3.659 3.165 1.00 93.38 192 ALA A CA 1
ATOM 1491 C C . ALA A 1 192 ? 3.481 3.590 3.428 1.00 93.38 192 ALA A C 1
ATOM 1493 O O . ALA A 1 192 ? 3.072 3.430 4.583 1.00 93.38 192 ALA A O 1
ATOM 1494 N N . ILE A 1 193 ? 2.645 3.611 2.380 1.00 91.38 193 ILE A N 1
ATOM 1495 C CA . ILE A 1 193 ? 1.177 3.512 2.512 1.00 91.38 193 ILE A CA 1
ATOM 1496 C C . ILE A 1 193 ? 0.760 2.178 3.157 1.00 91.38 193 ILE A C 1
ATOM 1498 O O . ILE A 1 193 ? -0.079 2.166 4.063 1.00 91.38 193 ILE A O 1
ATOM 1502 N N . LEU A 1 194 ? 1.376 1.059 2.759 1.00 91.19 194 LEU A N 1
ATOM 1503 C CA . LEU A 1 194 ? 1.145 -0.257 3.366 1.00 91.19 194 LEU A CA 1
ATOM 1504 C C . LEU A 1 194 ? 1.471 -0.276 4.865 1.00 91.19 194 LEU A C 1
ATOM 1506 O O . LEU A 1 194 ? 0.702 -0.834 5.649 1.00 91.19 194 LEU A O 1
ATOM 1510 N N . SER A 1 195 ? 2.567 0.363 5.284 1.00 94.38 195 SER A N 1
ATOM 1511 C CA . SER A 1 195 ? 2.952 0.441 6.699 1.00 94.38 195 SER A CA 1
ATOM 1512 C C . SER A 1 195 ? 1.938 1.228 7.541 1.00 94.38 195 SER A C 1
ATOM 1514 O O . SER A 1 195 ? 1.600 0.807 8.649 1.00 94.38 195 SER A O 1
ATOM 1516 N N . ILE A 1 196 ? 1.381 2.316 6.994 1.00 92.75 196 ILE A N 1
ATOM 1517 C CA . ILE A 1 196 ? 0.368 3.147 7.659 1.00 92.75 196 ILE A CA 1
ATOM 1518 C C . ILE A 1 196 ? -0.940 2.359 7.821 1.00 92.75 196 ILE A C 1
ATOM 1520 O O . ILE A 1 196 ? -1.462 2.265 8.934 1.00 92.75 196 ILE A O 1
ATOM 1524 N N . LEU A 1 197 ? -1.425 1.719 6.750 1.00 91.19 197 LEU A N 1
ATOM 1525 C CA . LEU A 1 197 ? -2.629 0.875 6.778 1.00 91.19 197 LEU A CA 1
ATOM 1526 C C . LEU A 1 197 ? -2.472 -0.340 7.712 1.00 91.19 197 LEU A C 1
ATOM 1528 O O . LEU A 1 197 ? -3.431 -0.753 8.371 1.00 91.19 197 LEU A O 1
ATOM 1532 N N . LEU A 1 198 ? -1.265 -0.908 7.816 1.00 94.00 198 LEU A N 1
ATOM 1533 C CA . LEU A 1 198 ? -0.985 -1.994 8.755 1.00 94.00 198 LEU A CA 1
ATOM 1534 C C . LEU A 1 198 ? -1.023 -1.504 10.209 1.00 94.00 198 LEU A C 1
ATOM 1536 O O . LEU A 1 198 ? -1.578 -2.189 11.068 1.00 94.00 198 LEU A O 1
ATOM 1540 N N . ILE A 1 199 ? -0.479 -0.318 10.498 1.00 93.69 199 ILE A N 1
ATOM 1541 C CA . ILE A 1 199 ? -0.526 0.281 11.840 1.00 93.69 199 ILE A CA 1
ATOM 1542 C C . ILE A 1 199 ? -1.957 0.670 12.225 1.00 93.69 199 ILE A C 1
ATOM 1544 O O . ILE A 1 199 ? -2.346 0.438 13.372 1.00 93.69 199 ILE A O 1
ATOM 1548 N N . GLU A 1 200 ? -2.762 1.179 11.289 1.00 91.50 200 GLU A N 1
ATOM 1549 C CA . GLU A 1 200 ? -4.192 1.416 11.509 1.00 91.50 200 GLU A CA 1
ATOM 1550 C C . GLU A 1 200 ? -4.900 0.109 11.899 1.00 91.50 200 GLU A C 1
ATOM 1552 O O . GLU A 1 200 ? -5.522 0.031 12.960 1.00 91.50 200 GLU A O 1
ATOM 1557 N N . ASN A 1 201 ? -4.729 -0.963 11.119 1.00 92.56 201 ASN A N 1
ATOM 1558 C CA . ASN A 1 201 ? -5.343 -2.257 11.418 1.00 92.56 201 ASN A CA 1
ATOM 1559 C C . ASN A 1 201 ? -4.813 -2.904 12.714 1.00 92.56 201 ASN A C 1
ATOM 1561 O O . ASN A 1 201 ? -5.584 -3.522 13.453 1.00 92.56 201 ASN A O 1
ATOM 1565 N N . LEU A 1 202 ? -3.540 -2.708 13.073 1.00 93.69 202 LEU A N 1
ATOM 1566 C CA . LEU A 1 202 ? -3.004 -3.094 14.387 1.00 93.69 202 LEU A CA 1
ATOM 1567 C C . LEU A 1 202 ? -3.629 -2.271 15.530 1.00 93.69 202 LEU A C 1
ATOM 1569 O O . LEU A 1 202 ? -3.905 -2.816 16.605 1.00 93.69 202 LEU A O 1
ATOM 1573 N N . ALA A 1 203 ? -3.914 -0.985 15.309 1.00 91.19 203 ALA A N 1
ATOM 1574 C CA . ALA A 1 203 ? -4.636 -0.146 16.260 1.00 91.19 203 ALA A CA 1
ATOM 1575 C C . ALA A 1 203 ? -6.105 -0.585 16.403 1.00 91.19 203 ALA A C 1
ATOM 1577 O O . ALA A 1 203 ? -6.574 -0.714 17.536 1.00 91.19 203 ALA A O 1
ATOM 1578 N N . VAL A 1 204 ? -6.804 -0.920 15.307 1.00 90.44 204 VAL A N 1
ATOM 1579 C CA . VAL A 1 204 ? -8.144 -1.548 15.320 1.00 90.44 204 VAL A CA 1
ATOM 1580 C C . VAL A 1 204 ? -8.114 -2.854 16.122 1.00 90.44 204 VAL A C 1
ATOM 1582 O O . VAL A 1 204 ? -8.930 -3.054 17.028 1.00 90.44 204 VAL A O 1
ATOM 1585 N N . LEU A 1 205 ? -7.154 -3.738 15.839 1.00 93.31 205 LEU A N 1
ATOM 1586 C CA . LEU A 1 205 ? -6.972 -5.026 16.509 1.00 93.31 205 LEU A CA 1
ATOM 1587 C C . LEU A 1 205 ? -6.761 -4.868 18.021 1.00 93.31 205 LEU A C 1
ATOM 1589 O O . LEU A 1 205 ? -7.352 -5.608 18.813 1.00 93.31 205 LEU A O 1
ATOM 1593 N N . TRP A 1 206 ? -5.963 -3.887 18.449 1.00 91.06 206 TRP A N 1
ATOM 1594 C C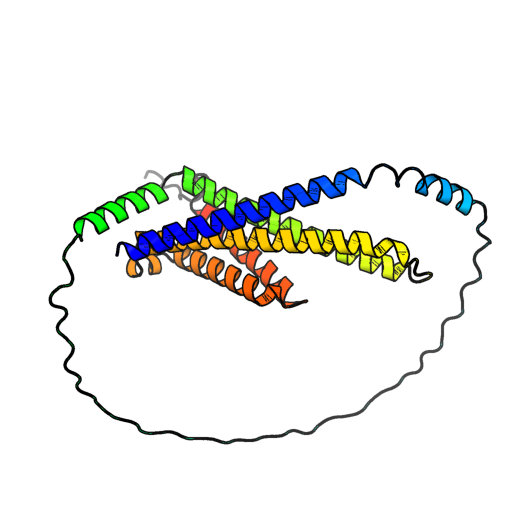A . TRP A 1 206 ? -5.715 -3.626 19.868 1.00 91.06 206 TRP A CA 1
ATOM 1595 C C . TRP A 1 206 ? -6.908 -2.928 20.555 1.00 91.06 206 TRP A C 1
ATOM 1597 O O . TRP A 1 206 ? -7.340 -3.337 21.642 1.00 91.06 206 TRP A O 1
ATOM 1607 N N . ALA A 1 207 ? -7.510 -1.933 19.893 1.00 90.50 207 ALA A N 1
ATOM 1608 C CA . ALA A 1 207 ? -8.659 -1.166 20.382 1.00 90.50 207 ALA A CA 1
ATOM 1609 C C . ALA A 1 207 ? -9.980 -1.962 20.396 1.00 90.50 207 ALA A C 1
ATOM 1611 O O . ALA A 1 207 ? -10.882 -1.640 21.170 1.00 90.50 207 ALA A O 1
ATOM 1612 N N . THR A 1 208 ? -10.091 -3.058 19.642 1.00 91.06 208 THR A N 1
ATOM 1613 C CA . THR A 1 208 ? -11.196 -4.031 19.751 1.00 91.06 208 THR A CA 1
ATOM 1614 C C . THR A 1 208 ? -10.817 -5.206 20.661 1.00 91.06 208 THR A C 1
ATOM 1616 O O . THR A 1 208 ? -11.521 -5.503 21.636 1.00 91.06 208 THR A O 1
ATOM 1619 N N . GLY A 1 209 ? -9.642 -5.795 20.441 1.00 93.00 209 GLY A N 1
ATOM 1620 C CA . GLY A 1 209 ? -9.103 -6.981 21.104 1.00 93.00 209 GLY A CA 1
ATOM 1621 C C . GLY A 1 209 ? -9.412 -8.272 20.336 1.00 93.00 209 GLY A C 1
ATOM 1622 O O . GLY A 1 209 ? -10.556 -8.507 19.951 1.00 93.00 209 GLY A O 1
ATOM 1623 N N . TRP A 1 210 ? -8.403 -9.140 20.203 1.00 94.31 210 TRP A N 1
ATOM 1624 C CA . TRP A 1 210 ? -8.368 -10.391 19.418 1.00 94.31 210 TRP A CA 1
ATOM 1625 C C . TRP A 1 210 ? -9.710 -11.147 19.279 1.00 94.31 210 TRP A C 1
ATOM 1627 O O . TRP A 1 210 ? -10.196 -11.356 18.171 1.00 94.31 210 TRP A O 1
ATOM 1637 N N . LYS A 1 211 ? -10.373 -11.494 20.397 1.00 94.62 211 LYS A N 1
ATOM 1638 C CA . LYS A 1 211 ? -11.651 -12.248 20.401 1.00 94.62 211 LYS A CA 1
ATOM 1639 C C . LYS A 1 211 ? -12.852 -11.507 19.784 1.00 94.62 211 LYS A C 1
ATOM 1641 O O . LYS A 1 211 ? -13.849 -12.153 19.470 1.00 94.62 211 LYS A O 1
ATOM 1646 N N . LYS A 1 212 ? -12.804 -10.175 19.673 1.00 93.69 212 LYS A N 1
ATOM 1647 C CA . LYS A 1 212 ? -13.810 -9.361 18.967 1.00 93.69 212 LYS A CA 1
ATOM 1648 C C . LYS A 1 212 ? -13.405 -9.107 17.519 1.00 93.69 212 LYS A C 1
ATOM 1650 O O . LYS A 1 212 ? -14.268 -9.179 16.655 1.00 93.69 212 LYS A O 1
ATOM 1655 N N . PHE A 1 213 ? -12.117 -8.873 17.274 1.00 92.69 213 PHE A N 1
ATOM 1656 C CA . PHE A 1 213 ? -11.563 -8.684 15.934 1.00 92.69 213 PHE A CA 1
ATOM 1657 C C . PHE A 1 213 ? -11.834 -9.894 15.029 1.00 92.69 213 PHE A C 1
ATOM 1659 O O . PHE A 1 213 ? -12.449 -9.741 13.985 1.00 92.69 213 PHE A O 1
ATOM 1666 N N . ILE A 1 214 ? -11.527 -11.115 15.489 1.00 94.50 214 ILE A N 1
ATOM 1667 C CA . ILE A 1 214 ? -11.762 -12.354 14.717 1.00 94.50 214 ILE A CA 1
ATOM 1668 C C . ILE A 1 214 ? -13.246 -12.586 14.367 1.00 94.50 214 ILE A C 1
ATOM 1670 O O . ILE A 1 214 ? -13.549 -13.279 13.403 1.00 94.50 214 ILE A O 1
ATOM 1674 N N . LYS A 1 215 ? -14.189 -11.981 15.104 1.00 95.25 215 LYS A N 1
ATOM 1675 C CA . LYS A 1 215 ? -15.627 -12.049 14.785 1.00 95.25 215 LYS A CA 1
ATOM 1676 C C . LYS A 1 215 ? -16.077 -11.051 13.709 1.00 95.25 215 LYS A C 1
ATOM 1678 O O . LYS A 1 215 ? -17.228 -11.118 13.290 1.00 95.25 215 LYS A O 1
ATOM 1683 N N . LYS A 1 216 ? -15.215 -10.123 13.287 1.00 91.56 216 LYS A N 1
ATOM 1684 C CA . LYS A 1 216 ? -15.454 -9.179 12.191 1.00 91.56 216 LYS A CA 1
ATOM 1685 C C . LYS A 1 216 ? -14.616 -9.594 10.983 1.00 91.56 216 LYS A C 1
ATOM 1687 O O . LYS A 1 216 ? -13.490 -9.134 10.825 1.00 91.56 216 LYS A O 1
ATOM 1692 N N . THR A 1 217 ? -15.169 -10.461 10.137 1.00 90.94 217 THR A N 1
ATOM 1693 C CA . THR A 1 217 ? -14.443 -11.054 9.003 1.00 90.94 217 THR A CA 1
ATOM 1694 C C . THR A 1 217 ? -13.794 -10.008 8.095 1.00 90.94 217 THR A C 1
ATOM 1696 O O . THR A 1 217 ? -12.644 -10.199 7.725 1.00 90.94 217 THR A O 1
ATOM 1699 N N . THR A 1 218 ? -14.454 -8.876 7.811 1.00 88.94 218 THR A N 1
ATOM 1700 C CA . THR A 1 218 ? -13.881 -7.806 6.967 1.00 88.94 218 THR A CA 1
ATOM 1701 C C . THR A 1 218 ? -12.577 -7.243 7.538 1.00 88.94 218 THR A C 1
ATOM 1703 O O . THR A 1 218 ? -11.589 -7.148 6.819 1.00 88.94 218 THR A O 1
ATOM 1706 N N . GLN A 1 219 ? -12.523 -6.978 8.848 1.00 91.06 219 GLN A N 1
ATOM 1707 C CA . GLN A 1 219 ? -11.323 -6.470 9.526 1.00 91.06 219 GLN A CA 1
ATOM 1708 C C . GLN A 1 219 ? -10.192 -7.507 9.558 1.00 91.06 219 GLN A C 1
ATOM 1710 O O . GLN A 1 219 ? -9.022 -7.150 9.436 1.00 91.06 219 GLN A O 1
ATOM 1715 N N . VAL A 1 220 ? -10.528 -8.797 9.687 1.00 92.25 220 VAL A N 1
ATOM 1716 C CA . VAL A 1 220 ? -9.543 -9.886 9.582 1.00 92.25 220 VAL A CA 1
ATOM 1717 C C . VAL A 1 220 ? -8.974 -9.957 8.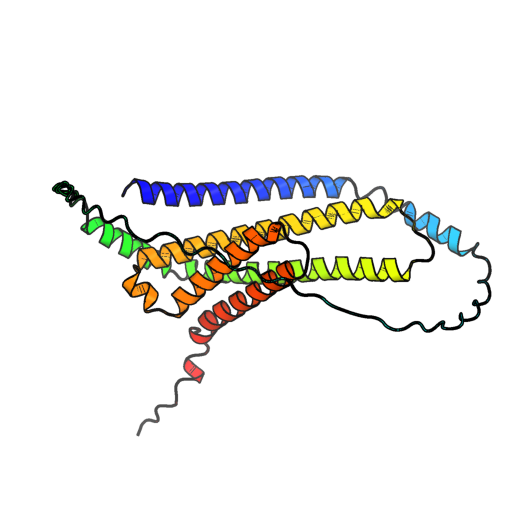168 1.00 92.25 220 VAL A C 1
ATOM 1719 O O . VAL A 1 220 ? -7.757 -10.027 8.020 1.00 92.25 220 VAL A O 1
ATOM 1722 N N . THR A 1 221 ? -9.828 -9.910 7.145 1.00 89.12 221 THR A N 1
ATOM 1723 C CA . THR A 1 221 ? -9.405 -9.957 5.742 1.00 89.12 221 THR A CA 1
ATOM 1724 C C . THR A 1 221 ? -8.574 -8.733 5.368 1.00 89.12 221 THR A C 1
ATOM 1726 O O . THR A 1 221 ? -7.515 -8.913 4.782 1.00 89.12 221 THR A O 1
ATOM 1729 N N . ASP A 1 222 ? -8.967 -7.518 5.765 1.00 90.69 222 ASP A N 1
ATOM 1730 C CA . ASP A 1 222 ? -8.189 -6.295 5.508 1.00 90.69 222 ASP A CA 1
ATOM 1731 C C . ASP A 1 222 ? -6.790 -6.379 6.143 1.00 90.69 222 ASP A C 1
ATOM 1733 O O . ASP A 1 222 ? -5.784 -6.181 5.466 1.00 90.69 222 ASP A O 1
ATOM 1737 N N . PHE A 1 223 ? -6.695 -6.802 7.410 1.00 92.88 223 PHE A N 1
ATOM 1738 C CA . PHE A 1 223 ? -5.402 -7.027 8.064 1.00 92.88 223 PHE A CA 1
ATOM 1739 C C . PHE A 1 223 ? -4.565 -8.116 7.376 1.00 92.88 223 PHE A C 1
ATOM 1741 O O . PHE A 1 223 ? -3.368 -7.917 7.182 1.00 92.88 223 PHE A O 1
ATOM 1748 N N . VAL A 1 224 ? -5.161 -9.250 6.988 1.00 91.12 224 VAL A N 1
ATOM 1749 C CA . VAL A 1 224 ? -4.445 -10.332 6.287 1.00 91.12 224 VAL A CA 1
ATOM 1750 C C . VAL A 1 224 ? -3.960 -9.868 4.916 1.00 91.12 224 VAL A C 1
ATOM 1752 O O . VAL A 1 224 ? -2.806 -10.119 4.576 1.00 91.12 224 VAL A O 1
ATOM 1755 N N . VAL A 1 225 ? -4.793 -9.168 4.145 1.00 91.19 225 VAL A N 1
ATOM 1756 C CA . VAL A 1 225 ? -4.450 -8.660 2.812 1.00 91.19 225 VAL A CA 1
ATOM 1757 C C . VAL A 1 225 ? -3.366 -7.584 2.901 1.00 91.19 225 VAL A C 1
ATOM 1759 O O . VAL A 1 225 ? -2.368 -7.694 2.203 1.00 91.19 225 VAL A O 1
ATOM 1762 N N . VAL A 1 226 ? -3.482 -6.604 3.803 1.00 92.81 226 VAL A N 1
ATOM 1763 C CA . VAL A 1 226 ? -2.452 -5.565 3.998 1.00 92.81 226 VAL A CA 1
ATOM 1764 C C . VAL A 1 226 ? -1.134 -6.158 4.515 1.00 92.81 226 VAL A C 1
ATOM 1766 O O . VAL A 1 226 ? -0.066 -5.798 4.018 1.00 92.81 226 VAL A O 1
ATOM 1769 N N . ALA A 1 227 ? -1.178 -7.094 5.471 1.00 92.25 227 ALA A N 1
ATOM 1770 C CA . ALA A 1 227 ? 0.027 -7.742 5.991 1.00 92.25 227 ALA A CA 1
ATOM 1771 C C . ALA A 1 227 ? 0.711 -8.629 4.939 1.00 92.25 227 ALA A C 1
ATOM 1773 O O . ALA A 1 227 ? 1.936 -8.619 4.843 1.00 92.25 227 ALA A O 1
ATOM 1774 N N . THR A 1 228 ? -0.057 -9.365 4.128 1.00 88.38 228 THR A N 1
ATOM 1775 C CA . THR A 1 228 ? 0.504 -10.140 3.010 1.00 88.38 228 THR A CA 1
ATOM 1776 C C . THR A 1 228 ? 1.054 -9.228 1.923 1.00 88.38 228 THR A C 1
ATOM 1778 O O . THR A 1 228 ? 2.188 -9.452 1.530 1.00 88.38 228 THR A O 1
ATOM 1781 N N . SER A 1 229 ? 0.358 -8.156 1.520 1.00 90.75 229 SER A N 1
ATOM 1782 C CA . SER A 1 229 ? 0.905 -7.157 0.587 1.00 90.75 229 SER A CA 1
ATOM 1783 C C . SER A 1 229 ? 2.271 -6.642 1.041 1.00 90.75 229 SER A C 1
ATOM 1785 O O . SER A 1 229 ? 3.211 -6.667 0.257 1.00 90.75 229 SER A O 1
ATOM 1787 N N . LEU A 1 230 ? 2.411 -6.236 2.309 1.00 92.06 230 LEU A N 1
ATOM 1788 C CA . LEU A 1 230 ? 3.683 -5.729 2.833 1.00 92.06 230 LEU A CA 1
ATOM 1789 C C . LEU A 1 230 ? 4.782 -6.807 2.870 1.00 92.06 230 LEU A C 1
ATOM 1791 O O . LEU A 1 230 ? 5.939 -6.501 2.600 1.00 92.06 230 LEU A O 1
ATOM 1795 N N . VAL A 1 231 ? 4.444 -8.063 3.179 1.00 89.62 231 VAL A N 1
ATOM 1796 C CA . VAL A 1 231 ? 5.412 -9.175 3.139 1.00 89.62 231 VAL A CA 1
ATOM 1797 C C . VAL A 1 231 ? 5.838 -9.497 1.706 1.00 89.62 231 VAL A C 1
ATOM 1799 O O . VAL A 1 231 ? 7.024 -9.708 1.479 1.00 89.62 231 VAL A O 1
ATOM 1802 N N . LEU A 1 232 ? 4.909 -9.515 0.745 1.00 87.31 232 LEU A N 1
ATOM 1803 C CA . LEU A 1 232 ? 5.222 -9.746 -0.667 1.00 87.31 232 LEU A CA 1
ATOM 1804 C C . LEU A 1 232 ? 6.114 -8.619 -1.205 1.00 87.31 232 LEU A C 1
ATOM 1806 O O . LEU A 1 232 ? 7.140 -8.909 -1.803 1.00 87.31 232 LEU A O 1
ATOM 1810 N N . GLU A 1 233 ? 5.799 -7.357 -0.907 1.00 87.19 233 GLU A N 1
ATOM 1811 C CA . GLU A 1 233 ? 6.616 -6.195 -1.286 1.00 87.19 233 GLU A CA 1
ATOM 1812 C C . GLU A 1 233 ? 8.055 -6.304 -0.736 1.00 87.19 233 GLU A C 1
ATOM 1814 O O . GLU A 1 233 ? 9.019 -6.251 -1.494 1.00 87.19 233 GLU A O 1
ATOM 1819 N N . LEU A 1 234 ? 8.213 -6.565 0.570 1.00 88.50 234 LEU A N 1
ATOM 1820 C CA . LEU A 1 234 ? 9.523 -6.679 1.235 1.00 88.50 234 LEU A CA 1
ATOM 1821 C C . LEU A 1 234 ? 10.337 -7.928 0.838 1.00 88.50 234 LEU A C 1
ATOM 1823 O O . LEU A 1 234 ? 11.540 -7.981 1.103 1.00 88.50 234 LEU A O 1
ATOM 1827 N N . VAL A 1 235 ? 9.701 -8.946 0.251 1.00 88.31 235 VAL A N 1
ATOM 1828 C CA . VAL A 1 235 ? 10.370 -10.153 -0.268 1.00 88.31 235 VAL A CA 1
ATOM 1829 C C . VAL A 1 235 ? 10.716 -9.997 -1.752 1.00 88.31 235 VAL A C 1
ATOM 1831 O O . VAL A 1 235 ? 11.810 -10.385 -2.164 1.00 88.31 235 VAL A O 1
ATOM 1834 N N . PHE A 1 236 ? 9.818 -9.412 -2.549 1.00 83.88 236 PHE A N 1
ATOM 1835 C CA . PHE A 1 236 ? 9.957 -9.298 -4.001 1.00 83.88 236 PHE A CA 1
ATOM 1836 C C . PHE A 1 236 ? 10.717 -8.055 -4.483 1.00 83.88 236 PHE A C 1
ATOM 1838 O O . PHE A 1 236 ? 11.120 -8.031 -5.641 1.00 83.88 236 PHE A O 1
ATOM 1845 N N . ASP A 1 237 ? 11.040 -7.102 -3.601 1.00 80.00 237 ASP A N 1
ATOM 1846 C CA . ASP A 1 237 ? 12.017 -6.015 -3.831 1.00 80.00 237 ASP A CA 1
ATOM 1847 C C . ASP A 1 237 ? 13.359 -6.507 -4.436 1.00 80.00 237 ASP A C 1
ATOM 1849 O O . ASP A 1 237 ? 14.082 -5.767 -5.098 1.00 80.00 237 ASP A O 1
ATOM 1853 N N . LYS A 1 238 ? 13.682 -7.798 -4.261 1.00 80.25 238 LYS A N 1
ATOM 1854 C CA . LYS A 1 238 ? 14.908 -8.446 -4.761 1.00 80.25 238 LYS A CA 1
ATOM 1855 C C . LYS A 1 238 ? 14.695 -9.412 -5.932 1.00 80.25 238 LYS A C 1
ATOM 1857 O O . LYS A 1 238 ? 15.653 -10.069 -6.337 1.00 80.25 238 LYS A O 1
ATOM 1862 N N . LEU A 1 239 ? 13.469 -9.556 -6.441 1.00 75.44 239 LEU A N 1
ATOM 1863 C CA . LEU A 1 239 ? 13.088 -10.619 -7.378 1.00 75.44 239 LEU A CA 1
ATOM 1864 C C . LEU A 1 239 ? 12.517 -10.049 -8.683 1.00 75.44 239 LEU A C 1
ATOM 1866 O O . LEU A 1 239 ? 11.446 -9.446 -8.738 1.00 75.44 239 LEU A O 1
ATOM 1870 N N . THR A 1 240 ? 13.266 -10.245 -9.767 1.00 80.25 240 THR A N 1
ATOM 1871 C CA . THR A 1 240 ? 12.996 -9.665 -11.084 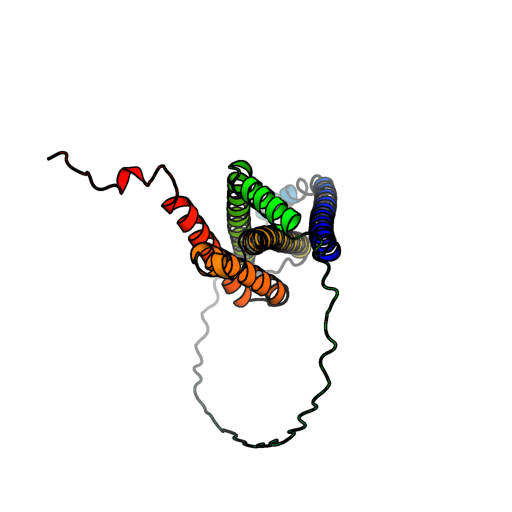1.00 80.25 240 THR A CA 1
ATOM 1872 C C . THR A 1 240 ? 12.218 -10.630 -11.980 1.00 80.25 240 THR A C 1
ATOM 1874 O O . THR A 1 240 ? 12.770 -11.574 -12.539 1.00 80.25 240 THR A O 1
ATOM 1877 N N . GLY A 1 241 ? 10.921 -10.369 -12.174 1.00 81.50 241 GLY A N 1
ATOM 1878 C CA . GLY A 1 241 ? 10.095 -11.104 -13.135 1.00 81.50 241 GLY A CA 1
ATOM 1879 C C . GLY A 1 241 ? 8.648 -11.291 -12.686 1.00 81.50 241 GLY A C 1
ATOM 1880 O O . GLY A 1 241 ? 8.024 -10.374 -12.159 1.00 81.50 241 GLY A O 1
ATOM 1881 N N . PHE A 1 242 ? 8.116 -12.495 -12.911 1.00 80.75 242 PHE A N 1
ATOM 1882 C CA . PHE A 1 242 ? 6.709 -12.849 -12.677 1.00 80.75 242 PHE A CA 1
ATOM 1883 C C . PHE A 1 242 ? 6.222 -12.571 -11.245 1.00 80.75 242 PHE A C 1
ATOM 1885 O O . PHE A 1 242 ? 5.072 -12.193 -11.045 1.00 80.75 242 PHE A O 1
ATOM 1892 N N . GLU A 1 243 ? 7.095 -12.701 -10.249 1.00 83.06 243 GLU A N 1
ATOM 1893 C CA . GLU A 1 243 ? 6.767 -12.478 -8.836 1.00 83.06 243 GLU A CA 1
ATOM 1894 C C . GLU A 1 243 ? 6.339 -11.029 -8.541 1.00 83.06 243 GLU A C 1
ATOM 1896 O O . GLU A 1 243 ? 5.397 -10.811 -7.778 1.00 83.06 243 GLU A O 1
ATOM 1901 N N . ARG A 1 244 ? 6.919 -10.042 -9.238 1.00 80.44 244 ARG A N 1
ATOM 1902 C CA . ARG A 1 244 ? 6.475 -8.640 -9.185 1.00 80.44 244 ARG A CA 1
ATOM 1903 C C . ARG A 1 244 ? 5.064 -8.462 -9.752 1.00 80.44 244 ARG A C 1
ATOM 1905 O O . ARG A 1 244 ? 4.253 -7.765 -9.152 1.00 80.44 244 ARG A O 1
ATOM 1912 N N . ILE A 1 245 ? 4.740 -9.163 -10.842 1.00 82.94 245 ILE A N 1
ATOM 1913 C CA . ILE A 1 245 ? 3.390 -9.165 -11.432 1.00 82.94 245 ILE A CA 1
ATOM 1914 C C . ILE A 1 245 ? 2.380 -9.772 -10.443 1.00 82.94 245 ILE A C 1
ATOM 1916 O O . ILE A 1 245 ? 1.265 -9.273 -10.311 1.00 82.94 245 ILE A O 1
ATOM 1920 N N . VAL A 1 246 ? 2.766 -10.814 -9.696 1.00 84.69 246 VAL A N 1
ATOM 1921 C CA . VAL A 1 246 ? 1.932 -11.395 -8.626 1.00 84.69 246 VAL A CA 1
ATOM 1922 C C . VAL A 1 246 ? 1.738 -10.410 -7.466 1.00 84.69 246 VAL A C 1
ATOM 1924 O O . VAL A 1 246 ? 0.621 -10.290 -6.962 1.00 84.69 246 VAL A O 1
ATOM 1927 N N . ALA A 1 247 ? 2.777 -9.669 -7.068 1.00 83.50 247 ALA A N 1
ATOM 1928 C CA . ALA A 1 247 ? 2.683 -8.625 -6.043 1.00 83.50 247 ALA A CA 1
ATOM 1929 C C . ALA A 1 247 ? 1.721 -7.496 -6.457 1.00 83.50 247 ALA A C 1
ATOM 1931 O O . ALA A 1 247 ? 0.835 -7.107 -5.695 1.00 83.50 247 ALA A O 1
ATOM 1932 N N . GLU A 1 248 ? 1.842 -7.012 -7.692 1.00 83.69 248 GLU A N 1
ATOM 1933 C CA . GLU A 1 248 ? 0.987 -5.964 -8.253 1.00 83.69 248 GLU A CA 1
ATOM 1934 C C . GLU A 1 248 ? -0.461 -6.457 -8.438 1.00 83.69 248 GLU A C 1
ATOM 1936 O O . GLU A 1 248 ? -1.402 -5.751 -8.070 1.00 83.69 248 GLU A O 1
ATOM 1941 N N . LEU A 1 249 ? -0.664 -7.707 -8.878 1.00 86.50 249 LEU A N 1
ATOM 1942 C CA . LEU A 1 249 ? -1.984 -8.350 -8.927 1.00 86.50 249 LEU A CA 1
ATOM 1943 C C . LEU A 1 249 ? -2.621 -8.473 -7.530 1.00 86.50 249 LEU A C 1
ATOM 1945 O O . LEU A 1 249 ? -3.827 -8.273 -7.374 1.00 86.50 249 LEU A O 1
ATOM 1949 N N . TRP A 1 250 ? -1.823 -8.733 -6.491 1.00 89.69 250 TRP A N 1
ATOM 1950 C CA . TRP A 1 250 ? -2.299 -8.772 -5.106 1.00 89.69 250 TRP A CA 1
ATOM 1951 C C . TRP A 1 250 ? -2.783 -7.398 -4.608 1.00 89.69 250 TRP A C 1
ATOM 1953 O O . TRP A 1 250 ? -3.755 -7.316 -3.850 1.00 89.69 250 TRP A O 1
ATOM 1963 N N . ARG A 1 251 ? -2.205 -6.290 -5.102 1.00 86.06 251 ARG A N 1
ATOM 1964 C CA . ARG A 1 251 ? -2.723 -4.939 -4.815 1.00 86.06 251 ARG A CA 1
ATOM 1965 C C . ARG A 1 251 ? -4.140 -4.740 -5.369 1.00 86.06 251 ARG A C 1
ATOM 1967 O O . ARG A 1 251 ? -4.965 -4.153 -4.670 1.00 86.06 251 ARG A O 1
ATOM 1974 N N . PHE A 1 252 ? -4.482 -5.303 -6.535 1.00 87.50 252 PHE A N 1
ATOM 1975 C CA . PHE A 1 252 ? -5.870 -5.288 -7.029 1.00 87.50 252 PHE A CA 1
ATOM 1976 C C . PHE A 1 252 ? -6.832 -6.041 -6.102 1.00 87.50 252 PHE A C 1
ATOM 1978 O O . PHE A 1 252 ? -7.934 -5.552 -5.863 1.00 87.50 252 PHE A O 1
ATOM 1985 N N . VAL A 1 253 ? -6.425 -7.172 -5.510 1.00 87.62 253 VAL A N 1
ATOM 1986 C CA . VAL A 1 253 ? -7.253 -7.899 -4.523 1.00 87.62 253 VAL A CA 1
ATOM 1987 C C . VAL A 1 253 ? -7.575 -7.010 -3.314 1.00 87.62 253 VAL A C 1
ATOM 1989 O O . VAL A 1 253 ? -8.721 -6.982 -2.859 1.00 87.62 253 VAL A O 1
ATOM 1992 N N . ARG A 1 254 ? -6.608 -6.210 -2.839 1.00 86.00 254 ARG A N 1
ATOM 1993 C CA . ARG A 1 254 ? -6.823 -5.202 -1.783 1.00 86.00 254 ARG A CA 1
ATOM 1994 C C . ARG A 1 254 ? -7.763 -4.077 -2.215 1.00 86.00 254 ARG A C 1
ATOM 1996 O O . ARG A 1 254 ? -8.681 -3.755 -1.467 1.00 86.00 254 ARG A O 1
ATOM 2003 N N . ILE A 1 255 ? -7.560 -3.498 -3.400 1.00 87.12 255 ILE A N 1
ATOM 2004 C CA . ILE A 1 255 ? -8.405 -2.416 -3.944 1.00 87.12 255 ILE A CA 1
ATOM 2005 C C . ILE A 1 255 ? -9.859 -2.893 -4.080 1.00 87.12 255 ILE A C 1
ATOM 2007 O O . ILE A 1 255 ? -10.794 -2.203 -3.670 1.00 87.12 255 ILE A O 1
ATOM 2011 N N . VAL A 1 256 ? -10.056 -4.113 -4.585 1.00 87.50 256 VAL A N 1
ATOM 2012 C CA . VAL A 1 256 ? -11.368 -4.759 -4.656 1.00 87.50 256 VAL A CA 1
ATOM 2013 C C . VAL A 1 256 ? -11.943 -4.947 -3.249 1.00 87.50 256 VAL A C 1
ATOM 2015 O O . VAL A 1 256 ? -13.037 -4.457 -2.994 1.00 87.50 256 VAL A O 1
ATOM 2018 N N . HIS A 1 257 ? -11.219 -5.549 -2.299 1.00 86.12 257 HIS A N 1
ATOM 2019 C CA . HIS A 1 257 ? -11.726 -5.758 -0.933 1.00 86.12 257 HIS A CA 1
ATOM 2020 C C . HIS A 1 257 ? -12.115 -4.447 -0.216 1.00 86.12 257 HIS A C 1
ATOM 2022 O O . HIS A 1 257 ? -13.202 -4.352 0.356 1.00 86.12 257 HIS A O 1
ATOM 2028 N N . GLY A 1 258 ? -11.263 -3.419 -0.286 1.00 81.56 258 GLY A N 1
ATOM 2029 C CA . GLY A 1 258 ? -11.528 -2.103 0.303 1.00 81.56 258 GLY A CA 1
ATOM 2030 C C . GLY A 1 258 ? -12.704 -1.378 -0.357 1.00 81.56 258 GLY A C 1
ATOM 2031 O O . GLY A 1 258 ? -13.515 -0.759 0.336 1.00 81.56 258 GLY A O 1
ATOM 2032 N N . SER A 1 259 ? -12.860 -1.504 -1.680 1.00 82.12 259 SER A N 1
ATOM 2033 C CA . SER A 1 259 ? -14.036 -0.967 -2.371 1.00 82.12 259 SER A CA 1
ATOM 2034 C C . SER A 1 259 ? -15.317 -1.727 -2.005 1.00 82.12 259 SER A C 1
ATOM 2036 O O . SER A 1 259 ? -16.331 -1.078 -1.773 1.00 82.12 259 SER A O 1
ATOM 2038 N N . TYR A 1 260 ? -15.281 -3.054 -1.819 1.00 84.62 260 TYR A N 1
ATOM 2039 C CA . TYR A 1 260 ? -16.422 -3.825 -1.300 1.00 84.62 260 TYR A CA 1
ATOM 2040 C C . TYR A 1 260 ? -16.871 -3.343 0.092 1.00 84.62 260 TYR A C 1
ATOM 2042 O O . TYR A 1 260 ? -18.059 -3.080 0.273 1.00 84.62 260 TYR A O 1
ATOM 2050 N N . GLU A 1 261 ? -15.962 -3.164 1.062 1.00 79.50 261 GLU A N 1
ATOM 2051 C CA . GLU A 1 261 ? -16.345 -2.648 2.394 1.00 79.50 261 GLU A CA 1
ATOM 2052 C C . GLU A 1 261 ? -16.922 -1.218 2.304 1.00 79.50 261 GLU A C 1
ATOM 2054 O O . GLU A 1 261 ? -17.894 -0.898 2.987 1.00 79.50 261 GLU A O 1
ATOM 2059 N N . THR A 1 262 ? -16.401 -0.388 1.393 1.00 78.12 262 THR A N 1
ATOM 2060 C CA . THR A 1 262 ? -16.848 1.003 1.189 1.00 78.12 262 THR A CA 1
ATOM 2061 C C . THR A 1 262 ? -18.212 1.095 0.493 1.00 78.12 262 THR A C 1
ATOM 2063 O O . THR A 1 262 ? -19.098 1.813 0.955 1.00 78.12 262 THR A O 1
ATOM 2066 N N . PHE A 1 263 ? -18.423 0.359 -0.604 1.00 78.50 263 PHE A N 1
ATOM 2067 C CA . PHE A 1 263 ? -19.669 0.396 -1.378 1.00 78.50 263 PHE A CA 1
ATOM 2068 C C . PHE A 1 263 ? -20.841 -0.252 -0.632 1.00 78.50 263 PHE A C 1
ATOM 2070 O O . PHE A 1 263 ? -21.938 0.302 -0.645 1.00 78.50 263 PHE A O 1
ATOM 2077 N N . PHE A 1 264 ? -20.629 -1.377 0.060 1.00 74.69 264 PHE A N 1
ATOM 2078 C CA . PHE A 1 264 ? -21.712 -2.084 0.760 1.00 74.69 264 PHE A CA 1
ATOM 2079 C C . PHE A 1 264 ? -22.105 -1.440 2.100 1.00 74.69 264 PHE A C 1
ATOM 2081 O O . PHE A 1 264 ? -23.215 -1.671 2.578 1.00 74.69 264 PHE A O 1
ATOM 2088 N N . HIS A 1 265 ? -21.249 -0.594 2.684 1.00 70.44 265 HIS A N 1
ATOM 2089 C CA . HIS A 1 265 ? -21.609 0.263 3.822 1.00 70.44 265 HIS A CA 1
ATOM 2090 C C . HIS A 1 265 ? -21.974 1.704 3.428 1.00 70.44 265 HIS A C 1
ATOM 2092 O O . HIS A 1 265 ? -22.306 2.507 4.301 1.00 70.44 265 HIS A O 1
ATOM 2098 N N . SER A 1 266 ? -21.981 2.035 2.133 1.00 71.50 266 SER A N 1
ATOM 2099 C CA . SER A 1 266 ? -22.385 3.358 1.658 1.00 71.50 266 SER A CA 1
ATOM 2100 C C . SER A 1 266 ? -23.881 3.615 1.912 1.00 71.50 266 SER A C 1
ATOM 2102 O O . SER A 1 266 ? -24.728 2.859 1.417 1.00 71.50 266 SER A O 1
ATOM 2104 N N . PRO A 1 267 ? -24.255 4.717 2.595 1.00 66.69 267 PRO A N 1
ATOM 2105 C CA . PRO A 1 267 ? -25.657 5.084 2.800 1.00 66.69 267 PRO A CA 1
ATOM 2106 C C . PRO A 1 267 ? -26.374 5.475 1.495 1.00 66.69 267 PRO A C 1
ATOM 2108 O O . PRO A 1 267 ? -27.589 5.636 1.504 1.00 66.69 267 PRO A O 1
ATOM 2111 N N . PHE A 1 268 ? -25.652 5.594 0.374 1.00 69.25 268 PHE A N 1
ATOM 2112 C CA . PHE A 1 268 ? -26.228 5.786 -0.960 1.00 69.25 268 PHE A CA 1
ATOM 2113 C C . PHE A 1 268 ? -26.797 4.493 -1.571 1.00 69.25 268 PHE A C 1
ATOM 2115 O O . PHE A 1 268 ? -27.699 4.559 -2.400 1.00 69.25 268 PHE A O 1
ATOM 2122 N N . VAL A 1 269 ? -26.288 3.320 -1.172 1.00 67.06 269 VAL A N 1
ATOM 2123 C CA . VAL A 1 269 ? -26.714 2.014 -1.717 1.00 67.06 269 VAL A CA 1
ATOM 2124 C C . VAL A 1 269 ? -27.818 1.388 -0.860 1.00 67.06 269 VAL A C 1
ATOM 2126 O O . VAL A 1 269 ? -28.744 0.775 -1.389 1.00 67.06 269 VAL A O 1
ATOM 2129 N N . ALA A 1 270 ? -27.771 1.593 0.460 1.00 64.75 270 ALA A N 1
ATOM 2130 C CA . ALA A 1 270 ? -28.741 1.039 1.407 1.00 64.75 270 ALA A CA 1
ATOM 2131 C C . ALA A 1 270 ? -30.236 1.297 1.067 1.00 64.75 270 ALA A C 1
ATOM 2133 O O . ALA A 1 270 ? -31.026 0.365 1.237 1.00 64.75 270 ALA A O 1
ATOM 2134 N N . PRO A 1 271 ? -30.661 2.476 0.553 1.00 69.56 271 PRO A N 1
ATOM 2135 C CA . PRO A 1 271 ? -32.068 2.735 0.229 1.00 69.56 271 PRO A CA 1
ATOM 2136 C C . PRO A 1 271 ? -32.604 1.900 -0.940 1.00 69.56 271 PRO A C 1
ATOM 2138 O O . PRO A 1 271 ? -33.793 1.613 -0.976 1.00 69.56 271 PRO A O 1
ATOM 2141 N N . LEU A 1 272 ? -31.740 1.493 -1.878 1.00 67.69 272 LEU A N 1
ATOM 2142 C CA . LEU A 1 272 ? -32.120 0.715 -3.068 1.00 67.69 272 LEU A CA 1
ATOM 2143 C C . LEU A 1 272 ? -32.238 -0.793 -2.796 1.00 67.69 272 LEU A C 1
ATOM 2145 O O . LEU A 1 272 ? -32.790 -1.522 -3.614 1.00 67.69 272 LEU A O 1
ATOM 2149 N N . VAL A 1 273 ? -31.701 -1.264 -1.665 1.00 71.12 273 VAL A N 1
ATOM 2150 C CA . VAL A 1 273 ? -31.678 -2.688 -1.276 1.00 71.12 273 VAL A CA 1
ATOM 2151 C C . VAL A 1 273 ? -32.652 -2.981 -0.126 1.00 71.12 273 VAL A C 1
ATOM 2153 O O . VAL A 1 273 ? -32.923 -4.141 0.177 1.00 71.12 273 VAL A O 1
ATOM 2156 N N . ALA A 1 274 ? -33.228 -1.952 0.503 1.00 70.69 274 ALA A N 1
ATOM 2157 C CA . ALA A 1 274 ? -34.347 -2.122 1.420 1.00 70.69 274 ALA A CA 1
ATOM 2158 C C . ALA A 1 274 ? -35.581 -2.603 0.626 1.00 70.69 274 ALA A C 1
ATOM 2160 O O . ALA A 1 274 ? -36.102 -1.832 -0.180 1.00 70.69 274 ALA A O 1
ATOM 2161 N N . PRO A 1 275 ? -36.070 -3.848 0.816 1.00 68.81 275 PRO A N 1
ATOM 2162 C CA . PRO A 1 275 ? -37.299 -4.275 0.162 1.00 68.81 275 PRO A CA 1
ATOM 2163 C C . PRO A 1 275 ? -38.449 -3.425 0.697 1.00 68.81 275 PRO A C 1
ATOM 2165 O O . PRO A 1 275 ? -38.544 -3.225 1.913 1.00 68.81 275 PRO A O 1
ATOM 2168 N N . ASP A 1 276 ? -39.309 -2.944 -0.201 1.00 71.44 276 ASP A N 1
ATOM 2169 C CA . ASP A 1 276 ? -40.473 -2.146 0.172 1.00 71.44 276 ASP A CA 1
ATOM 2170 C C . ASP A 1 276 ? -41.345 -2.939 1.153 1.00 71.44 276 ASP A C 1
ATOM 2172 O O . ASP A 1 276 ? -41.942 -3.967 0.818 1.00 71.44 276 ASP A O 1
ATOM 2176 N N . LYS A 1 277 ? -41.365 -2.488 2.410 1.00 67.06 277 LYS A N 1
ATOM 2177 C CA . LYS A 1 277 ? -42.180 -3.082 3.468 1.00 67.06 277 LYS A CA 1
ATOM 2178 C C . LYS A 1 277 ? -43.576 -2.495 3.362 1.00 67.06 277 LYS A C 1
ATOM 2180 O O . LYS A 1 277 ? -43.968 -1.687 4.201 1.00 67.06 277 LYS A O 1
ATOM 2185 N N . GLY A 1 278 ? -44.280 -2.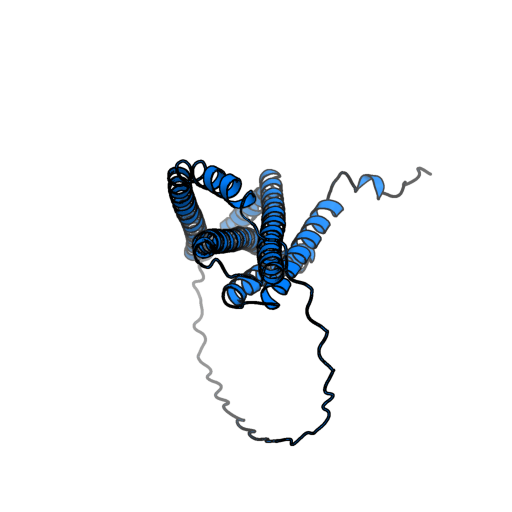917 2.311 1.00 67.38 278 GLY A N 1
ATOM 2186 C CA . GLY A 1 278 ? -45.623 -2.463 1.986 1.00 67.38 278 GLY A CA 1
ATOM 2187 C C . GLY A 1 278 ? -46.509 -2.428 3.228 1.00 67.38 278 GLY A C 1
ATOM 2188 O O . GLY A 1 278 ? -46.682 -3.440 3.910 1.00 67.38 278 GLY A O 1
ATOM 2189 N N . HIS A 1 279 ? -47.029 -1.239 3.531 1.00 60.38 279 HIS A N 1
ATOM 2190 C CA . HIS A 1 279 ? -47.945 -1.022 4.641 1.00 60.38 279 HIS A CA 1
ATOM 2191 C C . HIS A 1 279 ? -49.297 -1.683 4.327 1.00 60.38 279 HIS A C 1
ATOM 2193 O O . HIS A 1 279 ? -50.135 -1.104 3.634 1.00 60.38 279 HIS A O 1
ATOM 2199 N N . HIS A 1 280 ? -49.475 -2.892 4.858 1.00 59.59 280 HIS A N 1
ATOM 2200 C CA . HIS A 1 280 ? -50.716 -3.666 4.910 1.00 59.59 280 HIS A CA 1
ATOM 2201 C C . HIS A 1 280 ? -51.132 -3.890 6.369 1.00 59.59 280 HIS A C 1
ATOM 2203 O O . HIS A 1 280 ? -50.221 -4.097 7.206 1.00 59.59 280 HIS A O 1
#

Sequence (280 aa):
MRGTARVLSLCLLSLILISCSTAEEVNHASEQTEKVADPVHENVVRHEEERVQQQPPPPPPPSPPVAEAKEPARPPPQQAKQRVEEKKNTSSESKASLPTLKSFNPFSLHEVKKWKKNTLNFLHKDEVHAVKSALVMGDVALVVTGIQLQLSIFYEKMQAAQLLGNPSAGHHEHLAHVHHYREHACAQGSIAILSILLIENLAVLWATGWKKFIKKTTQVTDFVVVATSLVLELVFDKLTGFERIVAELWRFVRIVHGSYETFFHSPFVAPLVAPDKGHH

pLDDT: mean 73.81, std 16.39, range [39.91, 95.25]